Protein AF-A0A970A2T6-F1 (afdb_monomer)

Nearest PDB structures (foldseek):
  6g62-assembly1_A  TM=8.137E-01  e=6.985E-04  Arabidopsis thaliana
  1m7t-assembly1_A  TM=8.139E-01  e=8.807E-04  unclassified
  4nwy-assembly1_A  TM=6.805E-01  e=2.359E-03  Homo sapiens
  4f9z-assembly5_E  TM=7.307E-01  e=1.422E-02  Homo sapiens
  4i6x-assembly1_A  TM=6.739E-01  e=5.011E-03  Homo sapiens

Solvent-accessible surface area (backbone atoms only — not comparable to full-atom values): 13224 Å² total; per-residue (Å²): 137,86,80,78,68,69,64,61,57,55,53,54,54,52,55,53,51,51,56,53,55,62,58,68,74,70,73,76,79,55,76,67,32,32,70,76,47,67,58,52,91,86,58,87,35,83,39,15,38,37,40,37,38,30,56,90,47,69,48,21,60,63,42,50,60,58,54,50,54,48,38,72,75,34,58,92,56,31,49,72,33,72,39,54,63,84,42,82,63,34,44,65,59,35,58,72,74,62,58,82,53,81,74,42,42,20,28,38,37,37,20,28,18,83,69,48,75,74,44,79,43,71,37,62,79,80,69,47,69,63,59,59,49,52,50,52,52,46,31,42,59,46,24,48,58,57,90,88,49,70,62,50,23,38,23,73,40,57,45,61,70,54,93,46,74,64,18,54,51,50,48,70,67,47,42,62,73,29,42,38,34,58,42,30,41,34,36,37,31,41,60,93,46,76,30,42,37,44,77,49,99,82,45,29,42,42,31,38,81,52,104,84,47,68,50,63,25,44,53,49,80,55,98,54,36,42,36,42,33,47,95,33,35,39,38,35,22,35,59,115

Mean predicted aligned error: 14.55 Å

Foldseek 3Di:
DDDPPPPVVVVVVVVVVVVVVVVVVDDDQDPVLCVPFVDTLPDQFLAKEKEWEAEPDPQRVVVVVLLVVLCVVQVVRYHYTYHYCPDPSCVVVCVVVVVDDPQQPGKIFIGASVRHGPDIDGTRDPPPSVNVNVSNVVSSVQQDAPPQQAAKWFWQDKFWPDDDPVLVVVCVQADGRWIWHDGRNFWIDTRPDIFGWHQDPQQWIWTDPDPPDTDIWRWDHDDQWIWTDDPTIIIIIGGD

Sequence (240 aa):
MKHDNNHLTKRLSVVLLMIFFIQFLITGCSDNFVADTGYNLDEELNIPKVVFVFDDSEMSKDAKPVMSELRNKYQEQAKFYFIDSKTDEARPVVEEYGLTKSDDYPYIAIEDASGMSSRSIHGFNSITRQSIEDYILQAVRDSTIPEGFDGQWEVVSTQPKGDGLNSTAYGIIINSGDKIQFIDGRIVQFGAFRMKYELTGDNEIHMVIDSTNSMVFTYEISENTLILENNFVIVKANKE

pLDDT: mean 75.06, std 17.78, range [31.31, 96.06]

Radius of gyration: 21.88 Å; Cα contacts (8 Å, |Δi|>4): 413; chains: 1; bounding box: 51×53×55 Å

Structure (mmCIF, N/CA/C/O backbone):
data_AF-A0A970A2T6-F1
#
_entry.id   AF-A0A970A2T6-F1
#
loop_
_atom_site.group_PDB
_atom_site.id
_atom_site.type_symbol
_atom_site.label_atom_id
_atom_site.label_alt_id
_atom_site.label_comp_id
_atom_site.label_asym_id
_atom_site.label_entity_id
_atom_site.label_seq_id
_atom_site.pdbx_PDB_ins_code
_atom_site.Cartn_x
_atom_site.Cartn_y
_atom_site.Cartn_z
_atom_site.occupancy
_atom_site.B_iso_or_equiv
_atom_site.auth_seq_id
_atom_site.auth_comp_id
_atom_site.auth_asym_id
_atom_site.auth_atom_id
_atom_site.pdbx_PDB_model_num
ATOM 1 N N . MET A 1 1 ? -22.306 -37.990 29.159 1.00 42.97 1 MET A N 1
ATOM 2 C CA . MET A 1 1 ? -21.975 -37.510 27.800 1.00 42.97 1 MET A CA 1
ATOM 3 C C . MET A 1 1 ? -20.601 -36.863 27.860 1.00 42.97 1 MET A C 1
ATOM 5 O O . MET A 1 1 ? -20.448 -35.884 28.574 1.00 42.97 1 MET A O 1
ATOM 9 N N . LYS A 1 2 ? -19.587 -37.463 27.225 1.00 39.72 2 LYS A N 1
ATOM 10 C CA . LYS A 1 2 ? -18.259 -36.850 27.063 1.00 39.72 2 LYS A CA 1
ATOM 11 C C . LYS A 1 2 ? -18.312 -36.027 25.777 1.00 39.72 2 LYS A C 1
ATOM 13 O O . LYS A 1 2 ? -18.539 -36.607 24.723 1.00 39.72 2 LYS A O 1
ATOM 18 N N . HIS A 1 3 ? -18.190 -34.706 25.879 1.00 41.53 3 HIS A N 1
ATOM 19 C CA . HIS A 1 3 ? -18.093 -33.836 24.710 1.00 41.53 3 HIS A CA 1
ATOM 20 C C . HIS A 1 3 ? -16.683 -33.935 24.115 1.00 41.53 3 HIS A C 1
ATOM 22 O O . HIS A 1 3 ? -15.688 -33.759 24.818 1.00 41.53 3 HIS A O 1
ATOM 28 N N . ASP A 1 4 ? -16.617 -34.254 22.823 1.00 45.12 4 ASP A N 1
ATOM 29 C CA . ASP A 1 4 ? -15.392 -34.338 22.029 1.00 45.12 4 ASP A CA 1
ATOM 30 C C . ASP A 1 4 ? -14.762 -32.948 21.828 1.00 45.12 4 ASP A C 1
ATOM 32 O O . ASP A 1 4 ? -15.000 -32.261 20.837 1.00 45.12 4 ASP A O 1
ATOM 36 N N . ASN A 1 5 ? -13.881 -32.550 22.749 1.00 45.19 5 ASN A N 1
ATOM 37 C CA . ASN A 1 5 ? -13.019 -31.364 22.615 1.00 45.19 5 ASN A CA 1
ATOM 38 C C . ASN A 1 5 ? -11.86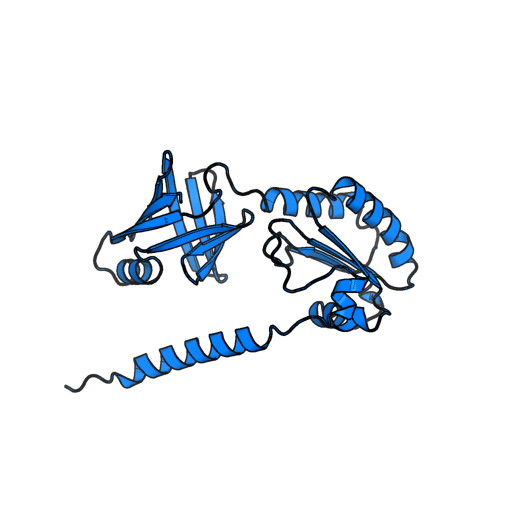9 -31.550 21.599 1.00 45.19 5 ASN A C 1
ATOM 40 O O . ASN A 1 5 ? -11.053 -30.651 21.402 1.00 45.19 5 ASN A O 1
ATOM 44 N N . ASN A 1 6 ? -11.794 -32.708 20.935 1.00 48.09 6 ASN A N 1
ATOM 45 C CA . ASN A 1 6 ? -10.718 -33.059 20.002 1.00 48.09 6 ASN A CA 1
ATOM 46 C C . ASN A 1 6 ? -10.839 -32.395 18.623 1.00 48.09 6 ASN A C 1
ATOM 48 O O . ASN A 1 6 ? -9.871 -32.375 17.862 1.00 48.09 6 ASN A O 1
ATOM 52 N N . HIS A 1 7 ? -12.016 -31.875 18.270 1.00 45.00 7 HIS A N 1
ATOM 53 C CA . HIS A 1 7 ? -12.243 -31.313 16.938 1.00 45.00 7 HIS A CA 1
ATOM 54 C C . HIS A 1 7 ? -11.924 -29.810 16.855 1.00 45.00 7 HIS A C 1
ATOM 56 O O . HIS A 1 7 ? -11.563 -29.318 15.784 1.00 45.00 7 HIS A O 1
ATOM 62 N N . LEU A 1 8 ? -12.021 -29.090 17.980 1.00 39.00 8 LEU A N 1
ATOM 63 C CA . LEU A 1 8 ? -11.730 -27.654 18.060 1.00 39.00 8 LEU A CA 1
ATOM 64 C C . LEU A 1 8 ? -10.217 -27.388 18.125 1.00 39.00 8 LEU A C 1
ATOM 66 O O . LEU A 1 8 ? -9.700 -26.536 17.409 1.00 39.00 8 LEU A O 1
ATOM 70 N N . THR A 1 9 ? -9.494 -28.191 18.909 1.00 44.03 9 THR A N 1
ATOM 71 C CA . THR A 1 9 ? -8.030 -28.121 19.047 1.00 44.03 9 THR A CA 1
ATOM 72 C C . THR A 1 9 ? -7.313 -28.415 17.733 1.00 44.03 9 THR A C 1
ATOM 74 O O . THR A 1 9 ? -6.413 -27.674 17.359 1.00 44.03 9 THR A O 1
ATOM 77 N N . LYS A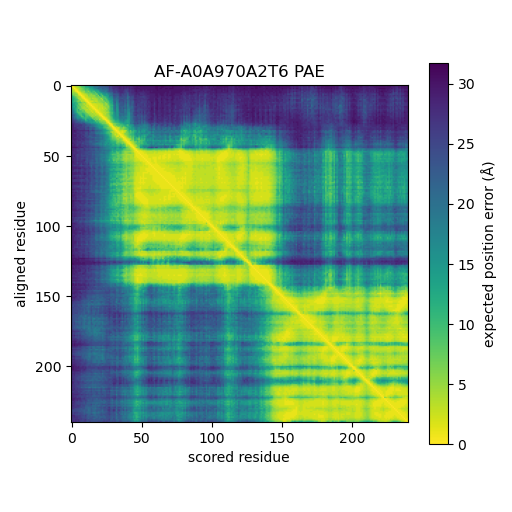 1 10 ? -7.768 -29.411 16.959 1.00 41.34 10 LYS A N 1
ATOM 78 C CA . LYS A 1 10 ? -7.184 -29.720 15.641 1.00 41.34 10 LYS A CA 1
ATOM 79 C C . LYS A 1 10 ? -7.334 -28.590 14.619 1.00 41.34 10 LYS A C 1
ATOM 81 O O . LYS A 1 10 ? -6.434 -28.395 13.812 1.00 41.34 10 LYS A O 1
ATOM 86 N N . ARG A 1 11 ? -8.447 -27.846 14.639 1.00 41.34 11 ARG A N 1
ATOM 87 C CA . ARG A 1 11 ? -8.664 -26.724 13.708 1.00 41.34 11 ARG A CA 1
ATOM 88 C C . ARG A 1 11 ? -7.817 -25.506 14.076 1.00 41.34 11 ARG A C 1
ATOM 90 O O . ARG A 1 11 ? -7.250 -24.889 13.182 1.00 41.34 11 ARG A O 1
ATOM 97 N N . LEU A 1 12 ? -7.657 -25.229 15.370 1.00 39.22 12 LEU A N 1
ATOM 98 C CA . LEU A 1 12 ? -6.799 -24.145 15.853 1.00 39.22 12 LEU A CA 1
ATOM 99 C C . LEU A 1 12 ? -5.318 -24.397 15.517 1.00 39.22 12 LEU A C 1
ATOM 101 O O . LEU A 1 12 ? -4.616 -23.483 15.095 1.00 39.22 12 LEU A O 1
ATOM 105 N N . SER A 1 13 ? -4.861 -25.651 15.624 1.00 42.56 13 SER A N 1
ATOM 106 C CA . SER A 1 13 ? -3.482 -26.033 15.291 1.00 42.56 13 SER A CA 1
ATOM 107 C C . SER A 1 13 ? -3.147 -25.892 13.804 1.00 42.56 13 SER A C 1
ATOM 109 O O . SER A 1 13 ? -2.017 -25.550 13.482 1.00 42.56 13 SER A O 1
ATOM 111 N N . VAL A 1 14 ? -4.101 -26.127 12.895 1.00 43.41 14 VAL A N 1
ATOM 112 C CA . VAL A 1 14 ? -3.870 -25.989 11.442 1.00 43.41 14 VAL A CA 1
ATOM 113 C C . VAL A 1 14 ? -3.783 -24.519 11.026 1.00 43.41 14 VAL A C 1
ATOM 115 O O . VAL A 1 14 ? -2.929 -24.171 10.215 1.00 43.41 14 VAL A O 1
ATOM 118 N N . VAL A 1 15 ? -4.603 -23.647 11.622 1.00 42.22 15 VAL A N 1
ATOM 119 C CA . VAL A 1 15 ? -4.556 -22.197 11.365 1.00 42.22 15 VAL A CA 1
ATOM 120 C C . VAL A 1 15 ? -3.245 -21.591 11.883 1.00 42.22 15 VAL A C 1
ATOM 122 O O . VAL A 1 15 ? -2.584 -20.862 11.151 1.00 42.22 15 VAL A O 1
ATOM 125 N N . LEU A 1 16 ? -2.802 -21.966 13.090 1.00 38.94 16 LEU A N 1
ATOM 126 C CA . LEU A 1 16 ? -1.510 -21.531 13.644 1.00 38.94 16 LEU A CA 1
ATOM 127 C C . LEU A 1 16 ? -0.308 -22.016 12.818 1.00 38.94 16 LEU A C 1
ATOM 129 O O . LEU A 1 16 ? 0.657 -21.273 12.656 1.00 38.94 16 LEU A O 1
ATOM 133 N N . LEU A 1 17 ? -0.370 -23.234 12.267 1.00 36.47 17 LEU A N 1
ATOM 134 C CA . LEU A 1 17 ? 0.696 -23.774 11.420 1.00 36.47 17 LEU A CA 1
ATOM 135 C C . LEU A 1 17 ? 0.775 -23.056 10.061 1.00 36.47 17 LEU A C 1
ATOM 137 O O . LEU A 1 17 ? 1.873 -22.841 9.556 1.00 36.47 17 LEU A O 1
ATOM 141 N N . MET A 1 18 ? -0.367 -22.658 9.485 1.00 33.66 18 MET A N 1
ATOM 142 C CA . MET A 1 18 ? -0.398 -21.856 8.254 1.00 33.66 18 MET A CA 1
ATOM 143 C C . MET A 1 18 ? 0.132 -20.435 8.478 1.00 33.66 18 MET A C 1
ATOM 145 O O . MET A 1 18 ? 0.887 -19.943 7.645 1.00 33.66 18 MET A O 1
ATOM 149 N N . ILE A 1 19 ? -0.179 -19.810 9.619 1.00 39.19 19 ILE A N 1
ATOM 150 C CA . ILE A 1 19 ? 0.359 -18.487 9.979 1.00 39.19 19 ILE A CA 1
ATOM 151 C C . ILE A 1 19 ? 1.889 -18.547 10.151 1.00 39.19 19 ILE A C 1
ATOM 153 O O . ILE A 1 19 ? 2.593 -17.662 9.672 1.00 39.19 19 ILE A O 1
ATOM 157 N N . PHE A 1 20 ? 2.425 -19.626 10.734 1.00 35.53 20 PHE A N 1
ATOM 158 C CA . PHE A 1 20 ? 3.876 -19.831 10.853 1.00 35.53 20 PHE A CA 1
ATOM 159 C C . PHE A 1 20 ? 4.576 -20.086 9.506 1.00 35.53 20 PHE A C 1
ATOM 161 O O . PHE A 1 20 ? 5.716 -19.669 9.324 1.00 35.53 20 PHE A O 1
ATOM 168 N N . PHE A 1 21 ? 3.910 -20.748 8.553 1.00 32.06 21 PHE A N 1
ATOM 169 C CA . PHE A 1 21 ? 4.478 -21.004 7.223 1.00 32.06 21 PHE A CA 1
ATOM 170 C C . PHE A 1 21 ? 4.491 -19.758 6.328 1.00 32.06 21 PHE A C 1
ATOM 172 O O . PHE A 1 21 ? 5.403 -19.605 5.522 1.00 32.06 21 PHE A O 1
ATOM 179 N N . ILE A 1 22 ? 3.529 -18.845 6.504 1.00 37.41 22 ILE A N 1
ATOM 180 C CA . ILE A 1 22 ? 3.509 -17.553 5.802 1.00 37.41 22 ILE A CA 1
ATOM 181 C C . ILE A 1 22 ? 4.628 -16.633 6.320 1.00 37.41 22 ILE A C 1
ATOM 183 O O . ILE A 1 22 ? 5.229 -15.912 5.532 1.00 37.41 22 ILE A O 1
ATOM 187 N N . GLN A 1 23 ? 4.993 -16.719 7.605 1.00 32.44 23 GLN A N 1
ATOM 188 C CA . GLN A 1 23 ? 6.121 -15.953 8.156 1.00 32.44 23 GLN A CA 1
ATOM 189 C C . GLN A 1 23 ? 7.505 -16.471 7.728 1.00 32.44 23 GLN A C 1
ATOM 191 O O . GLN A 1 23 ? 8.466 -15.713 7.768 1.00 32.44 23 GLN A O 1
ATOM 196 N N . PHE A 1 24 ? 7.627 -17.730 7.291 1.00 31.31 24 PHE A N 1
ATOM 197 C CA . PHE A 1 24 ? 8.915 -18.311 6.877 1.00 31.31 24 PHE A CA 1
ATOM 198 C C . PHE A 1 24 ? 9.288 -18.043 5.409 1.00 31.31 24 PHE A C 1
ATOM 200 O O . PHE A 1 24 ? 10.403 -18.358 5.004 1.00 31.31 24 PHE A O 1
ATOM 207 N N . LEU A 1 25 ? 8.378 -17.470 4.614 1.00 33.53 25 LEU A N 1
ATOM 208 C CA . LEU A 1 25 ? 8.649 -17.045 3.233 1.00 33.53 25 LEU A CA 1
ATOM 209 C C . LEU A 1 25 ? 9.151 -15.595 3.137 1.00 33.53 25 LEU A C 1
ATOM 211 O O . LEU A 1 25 ? 9.460 -15.133 2.044 1.00 33.53 25 LEU A O 1
ATOM 215 N N . ILE A 1 26 ? 9.277 -14.900 4.270 1.00 38.62 26 ILE A N 1
ATOM 216 C CA . ILE A 1 26 ? 9.794 -13.533 4.356 1.00 38.62 26 ILE A CA 1
ATOM 217 C C . ILE A 1 26 ? 11.240 -13.614 4.846 1.00 38.62 26 ILE A C 1
ATOM 219 O O . ILE A 1 26 ? 11.525 -13.505 6.037 1.00 38.62 26 ILE A O 1
ATOM 223 N N . THR A 1 27 ? 12.173 -13.878 3.936 1.00 39.31 27 THR A N 1
ATOM 224 C CA . THR A 1 27 ? 13.594 -13.641 4.212 1.00 39.31 27 THR A CA 1
ATOM 225 C C . THR A 1 27 ? 14.225 -12.909 3.040 1.00 39.31 27 THR A C 1
ATOM 227 O O . THR A 1 27 ? 14.712 -13.547 2.112 1.00 39.31 27 THR A O 1
ATOM 230 N N . GLY A 1 28 ? 14.185 -11.577 3.131 1.00 41.97 28 GLY A N 1
ATOM 231 C CA . GLY A 1 28 ? 15.291 -10.653 2.885 1.00 41.97 28 GLY A CA 1
ATOM 232 C C . GLY A 1 28 ? 15.962 -10.685 1.515 1.00 41.97 28 GLY A C 1
ATOM 233 O O . GLY A 1 28 ? 16.731 -11.593 1.192 1.00 41.97 28 GLY A O 1
ATOM 234 N N . CYS A 1 29 ? 15.796 -9.592 0.772 1.00 47.12 29 CYS A N 1
ATOM 235 C CA . CYS A 1 29 ? 16.771 -9.161 -0.227 1.00 47.12 29 CYS A CA 1
ATOM 236 C C . CYS A 1 29 ? 18.188 -9.105 0.376 1.00 47.12 29 CYS A C 1
ATOM 238 O O . CYS A 1 29 ? 18.359 -8.751 1.540 1.00 47.12 29 CYS A O 1
ATOM 240 N N . SER A 1 30 ? 19.220 -9.432 -0.410 1.00 46.53 30 SER A N 1
ATOM 241 C CA . SER A 1 30 ? 20.607 -9.332 0.063 1.00 46.53 30 SER A CA 1
ATOM 242 C C . SER A 1 30 ? 20.995 -7.871 0.335 1.00 46.53 30 SER A C 1
ATOM 244 O O . SER A 1 30 ? 20.570 -6.969 -0.388 1.00 46.53 30 SER A O 1
ATOM 246 N N . ASP A 1 31 ? 21.849 -7.632 1.338 1.00 49.78 31 ASP A N 1
ATOM 247 C CA . ASP A 1 31 ? 22.306 -6.284 1.732 1.00 49.78 31 ASP A CA 1
ATOM 248 C C . ASP A 1 31 ? 22.900 -5.470 0.558 1.00 49.78 31 ASP A C 1
ATOM 250 O O . ASP A 1 31 ? 22.798 -4.244 0.530 1.00 49.78 31 ASP A O 1
ATOM 254 N N . ASN A 1 32 ? 23.475 -6.146 -0.446 1.00 46.59 32 ASN A N 1
ATOM 255 C CA . ASN A 1 32 ? 24.033 -5.513 -1.647 1.00 46.59 32 ASN A CA 1
ATOM 256 C C . ASN A 1 32 ? 22.947 -4.988 -2.606 1.00 46.59 32 ASN A C 1
ATOM 258 O O . ASN A 1 32 ? 23.123 -3.938 -3.215 1.00 46.59 32 ASN A O 1
ATOM 262 N N . PHE A 1 33 ? 21.799 -5.664 -2.711 1.00 44.97 33 PHE A N 1
ATOM 263 C CA . PHE A 1 33 ? 20.710 -5.235 -3.593 1.00 44.97 33 PHE A CA 1
ATOM 264 C C . PHE A 1 33 ? 19.992 -3.986 -3.076 1.00 44.97 33 PHE A C 1
ATOM 266 O O . PHE A 1 33 ? 19.694 -3.072 -3.850 1.00 44.97 33 PHE A O 1
ATOM 273 N N . VAL A 1 34 ? 19.767 -3.924 -1.761 1.00 51.09 34 VAL A N 1
ATOM 274 C CA . VAL A 1 34 ? 19.191 -2.746 -1.097 1.00 51.09 34 VAL A CA 1
ATOM 275 C C . VAL A 1 34 ? 20.132 -1.547 -1.238 1.00 51.09 34 VAL A C 1
ATOM 277 O O . VAL A 1 34 ? 19.670 -0.431 -1.463 1.00 51.09 34 VAL A O 1
ATOM 280 N N . ALA A 1 35 ? 21.448 -1.765 -1.163 1.00 46.38 35 ALA A N 1
ATOM 281 C CA . ALA A 1 35 ? 22.440 -0.708 -1.342 1.00 46.38 35 ALA A CA 1
ATOM 282 C C . ALA A 1 35 ? 22.469 -0.137 -2.775 1.00 46.38 35 ALA A C 1
ATOM 284 O O . ALA A 1 35 ? 22.575 1.080 -2.933 1.00 46.38 35 ALA A O 1
ATOM 285 N N . ASP A 1 36 ? 22.333 -0.985 -3.801 1.00 46.22 36 ASP A N 1
ATOM 286 C CA . ASP A 1 36 ? 22.460 -0.571 -5.207 1.00 46.22 36 ASP A CA 1
ATOM 287 C C . ASP A 1 36 ? 21.157 -0.036 -5.819 1.00 46.22 36 ASP A C 1
ATOM 289 O O . ASP A 1 36 ? 21.183 0.873 -6.653 1.00 46.22 36 ASP A O 1
ATOM 293 N N . THR A 1 37 ? 20.002 -0.560 -5.402 1.00 52.03 37 THR A N 1
ATOM 294 C CA . THR A 1 37 ? 18.694 -0.156 -5.954 1.00 52.03 37 THR A CA 1
ATOM 295 C C . THR A 1 37 ? 17.868 0.709 -5.009 1.00 52.03 37 THR A C 1
ATOM 297 O O . THR A 1 37 ? 16.895 1.335 -5.435 1.00 52.03 37 THR A O 1
ATOM 300 N N . GLY A 1 38 ? 18.224 0.736 -3.722 1.00 55.16 38 GLY A N 1
ATOM 301 C CA . GLY A 1 38 ? 17.383 1.279 -2.658 1.00 55.16 38 GLY A CA 1
ATOM 302 C C . GLY A 1 38 ? 16.115 0.461 -2.399 1.00 55.16 38 GLY A C 1
ATOM 303 O O . GLY A 1 38 ? 15.377 0.802 -1.481 1.00 55.16 38 GLY A O 1
ATOM 304 N N . TYR A 1 39 ? 15.833 -0.577 -3.197 1.00 55.75 39 TYR A N 1
ATOM 305 C CA . TYR A 1 39 ? 14.608 -1.357 -3.107 1.00 55.75 39 TYR A CA 1
ATOM 306 C C . TYR A 1 39 ? 14.748 -2.405 -2.011 1.00 55.75 39 TYR A C 1
ATOM 308 O O . TYR A 1 39 ? 15.569 -3.319 -2.094 1.00 55.75 39 TYR A O 1
ATOM 316 N N . ASN A 1 40 ? 13.939 -2.247 -0.972 1.00 61.06 40 ASN A N 1
ATOM 317 C CA . ASN A 1 40 ? 13.806 -3.217 0.095 1.00 61.06 40 ASN A CA 1
ATOM 318 C C . ASN A 1 40 ? 12.353 -3.712 0.120 1.00 61.06 40 ASN A C 1
ATOM 320 O O . ASN A 1 40 ? 11.415 -2.931 0.304 1.00 61.06 40 ASN A O 1
ATOM 324 N N . LEU A 1 41 ? 12.181 -5.019 -0.088 1.00 54.47 41 LEU A N 1
ATOM 325 C CA . LEU A 1 41 ? 10.879 -5.686 -0.021 1.00 54.47 41 LEU A CA 1
ATOM 326 C C . LEU A 1 41 ? 10.236 -5.558 1.357 1.00 54.47 41 LEU A C 1
ATOM 328 O O . LEU A 1 41 ? 9.024 -5.392 1.466 1.00 54.47 41 LEU A O 1
ATOM 332 N N . ASP A 1 42 ? 11.072 -5.519 2.390 1.00 49.59 42 ASP A N 1
ATOM 333 C CA . ASP A 1 42 ? 10.674 -5.383 3.785 1.00 49.59 42 ASP A CA 1
ATOM 334 C C . ASP A 1 42 ? 10.589 -3.904 4.229 1.00 49.59 42 ASP A C 1
ATOM 336 O O . ASP A 1 42 ? 10.474 -3.614 5.421 1.00 49.59 42 ASP A O 1
ATOM 340 N N . GLU A 1 43 ? 10.678 -2.936 3.303 1.00 57.38 43 GLU A N 1
ATOM 341 C CA . GLU A 1 43 ? 10.535 -1.511 3.629 1.00 57.38 43 GLU A CA 1
ATOM 342 C C . GLU A 1 43 ? 9.069 -1.184 3.958 1.00 57.38 43 GLU A C 1
ATOM 344 O O . GLU A 1 43 ? 8.222 -1.134 3.057 1.00 57.38 43 GLU A O 1
ATOM 349 N N . GLU A 1 44 ? 8.782 -0.927 5.242 1.00 49.91 44 GLU A N 1
ATOM 350 C CA . GLU A 1 44 ? 7.541 -0.278 5.680 1.00 49.91 44 GLU A CA 1
ATOM 351 C C . GLU A 1 44 ? 7.493 1.134 5.096 1.00 49.91 44 GLU A C 1
ATOM 353 O O . GLU A 1 44 ? 8.327 1.988 5.416 1.00 49.91 44 GLU A O 1
ATOM 358 N N . LEU A 1 45 ? 6.529 1.383 4.213 1.00 57.12 45 LEU A N 1
ATOM 359 C CA . LEU A 1 45 ? 6.422 2.655 3.520 1.00 57.12 45 LEU A CA 1
ATOM 360 C C . LEU A 1 45 ? 5.014 3.190 3.558 1.00 57.12 45 LEU A C 1
ATOM 362 O O . LEU A 1 45 ? 4.185 2.766 2.783 1.00 57.12 45 LEU A O 1
ATOM 366 N N . ASN A 1 46 ? 4.804 4.250 4.331 1.00 63.81 46 ASN A N 1
ATOM 367 C CA . ASN A 1 46 ? 3.546 4.996 4.326 1.00 63.81 46 ASN A CA 1
ATOM 368 C C . ASN A 1 46 ? 3.334 5.830 3.034 1.00 63.81 46 ASN A C 1
ATOM 370 O O . ASN A 1 46 ? 2.641 6.846 3.055 1.00 63.81 46 ASN A O 1
ATOM 374 N N . ILE A 1 47 ? 4.017 5.487 1.930 1.00 75.62 47 ILE A N 1
ATOM 375 C CA . ILE A 1 47 ? 3.899 6.139 0.620 1.00 75.62 47 ILE A CA 1
ATOM 376 C C . ILE A 1 47 ? 3.968 5.106 -0.522 1.00 75.62 47 ILE A C 1
ATOM 378 O O . ILE A 1 47 ? 4.729 4.141 -0.419 1.00 75.62 47 ILE A O 1
ATOM 382 N N . PRO A 1 48 ? 3.209 5.297 -1.620 1.00 84.38 48 PRO A N 1
ATOM 383 C CA . PRO A 1 48 ? 3.190 4.384 -2.761 1.00 84.38 48 PRO A CA 1
ATOM 384 C C . PRO A 1 48 ? 4.570 4.129 -3.372 1.00 84.38 48 PRO A C 1
ATOM 386 O O . PRO A 1 48 ? 5.427 5.023 -3.398 1.00 84.38 48 PRO A O 1
ATOM 389 N N . LYS A 1 49 ? 4.755 2.934 -3.942 1.00 87.69 49 LYS A N 1
ATOM 390 C CA . LYS A 1 49 ? 5.971 2.547 -4.671 1.00 87.69 49 LYS A CA 1
ATOM 391 C C . LYS A 1 49 ? 5.676 2.401 -6.159 1.00 87.69 49 LYS A C 1
ATOM 393 O O . LYS A 1 49 ? 4.652 1.867 -6.569 1.00 87.69 49 LYS A O 1
ATOM 398 N N . VAL A 1 50 ? 6.607 2.849 -6.986 1.00 90.50 50 VAL A N 1
ATOM 399 C CA . VAL A 1 50 ? 6.595 2.650 -8.433 1.00 90.50 50 VAL A CA 1
ATOM 400 C C . VAL A 1 50 ? 7.870 1.907 -8.797 1.00 90.50 50 VAL A C 1
ATOM 402 O O . VAL A 1 50 ? 8.963 2.475 -8.762 1.00 90.50 50 VAL A O 1
ATOM 405 N N . VAL A 1 51 ? 7.735 0.629 -9.125 1.00 90.75 51 VAL A N 1
ATOM 406 C CA . VAL A 1 51 ? 8.847 -0.246 -9.490 1.00 90.75 51 VAL A CA 1
ATOM 407 C C . VAL A 1 51 ? 8.890 -0.365 -11.002 1.00 90.75 51 VAL A C 1
ATOM 409 O O . VAL A 1 51 ? 7.967 -0.885 -11.620 1.00 90.75 51 VAL A O 1
ATOM 412 N N . PHE A 1 52 ? 9.961 0.136 -11.605 1.00 91.88 52 PHE A N 1
ATOM 413 C CA . PHE A 1 52 ? 10.228 0.037 -13.032 1.00 91.88 52 PHE A CA 1
ATOM 414 C C . PHE A 1 52 ? 11.376 -0.941 -13.259 1.00 91.88 52 PHE A C 1
ATOM 416 O O . PHE A 1 52 ? 12.536 -0.612 -12.996 1.00 91.88 52 PHE A O 1
ATOM 423 N N . VAL A 1 53 ? 11.049 -2.133 -13.753 1.00 91.62 53 VAL A N 1
ATOM 424 C CA . VAL A 1 53 ? 12.028 -3.152 -14.131 1.00 91.62 53 VAL A CA 1
ATOM 425 C C . VAL A 1 53 ? 12.248 -3.080 -15.638 1.00 91.62 53 VAL A C 1
ATOM 427 O O . VAL A 1 53 ? 11.303 -3.187 -16.421 1.00 91.62 53 VAL A O 1
ATOM 430 N N . PHE A 1 54 ? 13.491 -2.873 -16.056 1.00 91.06 54 PHE A N 1
ATOM 431 C CA . PHE A 1 54 ? 13.842 -2.646 -17.455 1.00 91.06 54 PHE A CA 1
ATOM 432 C C . PHE A 1 54 ? 14.959 -3.574 -17.926 1.00 91.06 54 PHE A C 1
ATOM 434 O O . PHE A 1 54 ? 15.675 -4.188 -17.137 1.00 91.06 54 PHE A O 1
ATOM 441 N N . ASP A 1 55 ? 15.096 -3.675 -19.240 1.00 91.00 55 ASP A N 1
ATOM 442 C CA . ASP A 1 55 ? 16.139 -4.430 -19.930 1.00 91.00 55 ASP A CA 1
ATOM 443 C C . ASP A 1 55 ? 16.783 -3.566 -21.039 1.00 91.00 55 ASP A C 1
ATOM 445 O O . ASP A 1 55 ? 16.612 -2.345 -21.073 1.00 91.00 55 ASP A O 1
ATOM 449 N N . ASP A 1 56 ? 17.511 -4.191 -21.971 1.00 90.00 56 ASP A N 1
ATOM 450 C CA . ASP A 1 56 ? 18.165 -3.488 -23.089 1.00 90.00 56 ASP A CA 1
ATOM 451 C C . ASP A 1 56 ? 17.261 -3.285 -24.319 1.00 90.00 56 ASP A C 1
ATOM 453 O O . ASP A 1 56 ? 17.734 -2.796 -25.354 1.00 90.00 56 ASP A O 1
ATOM 457 N N . SER A 1 57 ? 15.983 -3.670 -24.249 1.00 89.19 57 SER A N 1
ATOM 458 C CA . SER A 1 57 ? 15.056 -3.505 -25.367 1.00 89.19 57 SER A CA 1
ATOM 459 C C . SER A 1 57 ? 14.846 -2.027 -25.716 1.00 89.19 57 SER A C 1
ATOM 461 O O . SER A 1 57 ? 14.939 -1.135 -24.871 1.00 89.19 57 SER A O 1
ATOM 463 N N . GLU A 1 58 ? 14.519 -1.748 -26.980 1.00 88.12 58 GLU A N 1
ATOM 464 C CA . GLU A 1 58 ? 14.178 -0.383 -27.410 1.00 88.12 58 GLU A CA 1
ATOM 465 C C . GLU A 1 58 ? 12.966 0.165 -26.641 1.00 88.12 58 GLU A C 1
ATOM 467 O O . GLU A 1 58 ? 12.944 1.332 -26.269 1.00 88.12 58 GLU A O 1
ATOM 472 N N . MET A 1 59 ? 12.011 -0.699 -26.285 1.00 87.50 59 MET A N 1
ATOM 473 C CA . MET A 1 59 ? 10.859 -0.320 -25.462 1.00 87.50 59 MET A CA 1
ATOM 474 C C . MET A 1 59 ? 11.272 0.149 -24.061 1.00 87.50 59 MET A C 1
ATOM 476 O O . MET A 1 59 ? 10.755 1.154 -23.573 1.00 87.50 59 MET A O 1
ATOM 480 N N . SER A 1 60 ? 12.227 -0.532 -23.421 1.00 89.88 60 SER A N 1
ATOM 481 C CA . SER A 1 60 ? 12.799 -0.104 -22.139 1.00 89.88 60 SER A CA 1
ATOM 482 C C . SER A 1 60 ? 13.531 1.238 -22.255 1.00 89.88 60 SER A C 1
ATOM 484 O O . SER A 1 60 ? 13.407 2.092 -21.369 1.00 89.88 60 SER A O 1
ATOM 486 N N . LYS A 1 61 ? 14.247 1.468 -23.364 1.00 89.88 61 LYS A N 1
ATOM 487 C CA . LYS A 1 61 ? 14.922 2.748 -23.642 1.00 89.88 61 LYS A CA 1
ATOM 488 C C . LYS A 1 61 ? 13.932 3.894 -23.844 1.00 89.88 61 LYS A C 1
ATOM 490 O O . LYS A 1 61 ? 14.186 4.982 -23.333 1.00 89.88 61 LYS A O 1
ATOM 495 N N . ASP A 1 62 ? 12.806 3.644 -24.508 1.00 88.31 62 ASP A N 1
ATOM 496 C CA . ASP A 1 62 ? 11.743 4.634 -24.720 1.00 88.31 62 ASP A CA 1
ATOM 497 C C . ASP A 1 62 ? 10.967 4.948 -23.428 1.00 88.31 62 ASP A C 1
ATOM 499 O O . ASP A 1 62 ? 10.586 6.096 -23.182 1.00 88.31 62 ASP A O 1
ATOM 503 N N . ALA A 1 63 ? 10.762 3.948 -22.566 1.00 88.62 63 ALA A N 1
ATOM 504 C CA . ALA A 1 63 ? 10.043 4.102 -21.301 1.00 88.62 63 ALA A CA 1
ATOM 505 C C . ALA A 1 63 ? 10.852 4.857 -20.231 1.00 88.62 63 ALA A C 1
ATOM 507 O O . ALA A 1 63 ? 10.298 5.636 -19.447 1.00 88.62 63 ALA A O 1
ATOM 508 N N . LYS A 1 64 ? 12.174 4.649 -20.183 1.00 90.12 64 LYS A N 1
ATOM 509 C CA . LYS A 1 64 ? 13.049 5.157 -19.111 1.00 90.12 64 LYS A CA 1
ATOM 510 C C . LYS A 1 64 ? 13.019 6.690 -18.937 1.00 90.12 64 LYS A C 1
ATOM 512 O O . LYS A 1 64 ? 12.957 7.134 -17.783 1.00 90.12 64 LYS A O 1
ATOM 517 N N . PRO A 1 65 ? 13.011 7.522 -20.000 1.00 90.50 65 PRO A N 1
ATOM 518 C CA . PRO A 1 65 ? 12.821 8.969 -19.876 1.00 90.50 65 PRO A CA 1
ATOM 519 C C . PRO A 1 65 ? 11.464 9.346 -19.274 1.00 90.50 65 PRO A C 1
ATOM 521 O O . PRO A 1 65 ? 11.410 10.192 -18.383 1.00 90.50 65 PRO A O 1
ATOM 524 N N . VAL A 1 66 ? 10.382 8.678 -19.689 1.00 90.62 66 VAL A N 1
ATOM 525 C CA . VAL A 1 66 ? 9.026 8.934 -19.171 1.00 90.62 66 VAL A CA 1
ATOM 526 C C . VAL A 1 66 ? 8.958 8.640 -17.674 1.00 90.62 66 VAL A C 1
ATOM 528 O O . VAL A 1 66 ? 8.493 9.479 -16.902 1.00 90.62 66 VAL A O 1
ATOM 531 N N . MET A 1 67 ? 9.492 7.495 -17.242 1.00 92.44 67 MET A N 1
ATOM 532 C CA . MET A 1 67 ? 9.537 7.136 -15.821 1.00 92.44 67 MET A CA 1
ATOM 533 C C . MET A 1 67 ? 10.408 8.101 -15.009 1.00 92.44 67 MET A C 1
ATOM 535 O O . MET A 1 67 ? 10.072 8.431 -13.873 1.00 92.44 67 MET A O 1
ATOM 539 N N . SER A 1 68 ? 11.504 8.598 -15.590 1.00 91.44 68 SER A N 1
ATOM 540 C CA . SER A 1 68 ? 12.382 9.581 -14.938 1.00 91.44 68 SER A CA 1
ATOM 541 C C . SER A 1 68 ? 11.682 10.928 -14.726 1.00 91.44 68 SER A C 1
ATOM 543 O O . SER A 1 68 ? 11.819 11.541 -13.668 1.00 91.44 68 SER A O 1
ATOM 545 N N . GLU A 1 69 ? 10.887 11.380 -15.700 1.00 91.31 69 GLU A N 1
ATOM 546 C CA . GLU A 1 69 ? 10.060 12.584 -15.558 1.00 91.31 69 GLU A CA 1
ATOM 547 C C . GLU A 1 69 ? 8.980 12.419 -14.481 1.00 91.31 69 GLU A C 1
ATOM 549 O O . GLU A 1 69 ? 8.781 13.328 -13.671 1.00 91.31 69 GLU A O 1
ATOM 554 N N . LEU A 1 70 ? 8.312 11.261 -14.434 1.00 92.38 70 LEU A N 1
ATOM 555 C CA . LEU A 1 70 ? 7.313 10.959 -13.403 1.00 92.38 70 LEU A CA 1
ATOM 556 C C . LEU A 1 70 ? 7.939 10.906 -12.005 1.00 92.38 70 LEU A C 1
ATOM 558 O O . LEU A 1 70 ? 7.388 11.504 -11.082 1.00 92.38 70 LEU A O 1
ATOM 562 N N . ARG A 1 71 ? 9.124 10.300 -11.856 1.00 93.38 71 ARG A N 1
ATOM 563 C CA . ARG A 1 71 ? 9.881 10.326 -10.597 1.00 93.38 71 ARG A CA 1
ATOM 564 C C . ARG A 1 71 ? 10.111 11.754 -10.121 1.00 93.38 71 ARG A C 1
ATOM 566 O O . ARG A 1 71 ? 9.775 12.077 -8.990 1.00 93.38 71 ARG A O 1
ATOM 573 N N . ASN A 1 72 ? 10.641 12.621 -10.981 1.00 90.12 72 ASN A N 1
ATOM 574 C CA . ASN A 1 72 ? 10.917 14.010 -10.603 1.00 90.12 72 ASN A CA 1
ATOM 575 C C . ASN A 1 72 ? 9.645 14.766 -10.194 1.00 90.12 72 ASN A C 1
ATOM 577 O O . ASN A 1 72 ? 9.693 15.608 -9.299 1.00 90.12 72 ASN A O 1
ATOM 581 N N . LYS A 1 73 ? 8.509 14.458 -10.829 1.00 91.81 73 LYS A N 1
ATOM 582 C CA . LYS A 1 73 ? 7.216 15.081 -10.532 1.00 91.81 73 LYS A CA 1
ATOM 583 C C . LYS A 1 73 ? 6.608 14.614 -9.204 1.00 91.81 73 LYS A C 1
ATOM 585 O O . LYS A 1 73 ? 5.975 15.421 -8.530 1.00 91.81 73 LYS A O 1
ATOM 590 N N . TYR A 1 74 ? 6.792 13.345 -8.833 1.00 90.56 74 TYR A N 1
ATOM 591 C CA . TYR A 1 74 ? 6.103 12.713 -7.698 1.00 90.56 74 TYR A CA 1
ATOM 592 C C . TYR A 1 74 ? 7.027 12.224 -6.573 1.00 90.56 74 TYR A C 1
ATOM 594 O O . TYR A 1 74 ? 6.546 11.568 -5.660 1.00 90.56 74 TYR A O 1
ATOM 602 N N . GLN A 1 75 ? 8.320 12.554 -6.583 1.00 85.50 75 GLN A N 1
ATOM 603 C CA . GLN A 1 75 ? 9.305 12.081 -5.590 1.00 85.50 75 GLN A CA 1
ATOM 604 C C . GLN A 1 75 ? 8.975 12.400 -4.120 1.00 85.50 75 GLN A C 1
ATOM 606 O O . GLN A 1 75 ? 9.496 11.737 -3.230 1.00 85.50 75 GLN A O 1
ATOM 611 N N . GLU A 1 76 ? 8.134 13.403 -3.852 1.00 84.75 76 GLU A N 1
ATOM 612 C CA . GLU A 1 76 ? 7.663 13.724 -2.493 1.00 84.75 76 GLU A CA 1
ATOM 613 C C . GLU A 1 76 ? 6.432 12.903 -2.073 1.00 84.75 76 GLU A C 1
ATOM 615 O O . GLU A 1 76 ? 6.094 12.860 -0.896 1.00 84.75 76 GLU A O 1
ATOM 620 N N . GLN A 1 77 ? 5.748 12.272 -3.032 1.00 83.56 77 GLN A N 1
ATOM 621 C CA . GLN A 1 77 ? 4.464 11.586 -2.849 1.00 83.56 77 GLN A CA 1
ATOM 622 C C . GLN A 1 77 ? 4.550 10.075 -3.104 1.00 83.56 77 GLN A C 1
ATOM 624 O O . GLN A 1 77 ? 3.694 9.339 -2.634 1.00 83.56 77 GLN A O 1
ATOM 629 N N . ALA A 1 78 ? 5.555 9.605 -3.845 1.00 87.69 78 ALA A N 1
ATOM 630 C CA . ALA A 1 78 ? 5.779 8.195 -4.138 1.00 87.69 78 ALA A CA 1
ATOM 631 C C . ALA A 1 78 ? 7.279 7.899 -4.282 1.00 87.69 78 ALA A C 1
ATOM 633 O O . ALA A 1 78 ? 8.052 8.735 -4.766 1.00 87.69 78 ALA A O 1
ATOM 634 N N . LYS A 1 79 ? 7.692 6.686 -3.906 1.00 88.38 79 LYS A N 1
ATOM 635 C CA . LYS A 1 79 ? 9.055 6.192 -4.145 1.00 88.38 79 LYS A CA 1
ATOM 636 C C . LYS A 1 79 ? 9.148 5.522 -5.501 1.00 88.38 79 LYS A C 1
ATOM 638 O O . LYS A 1 79 ? 8.271 4.762 -5.888 1.00 88.38 79 LYS A O 1
ATOM 643 N N . PHE A 1 80 ? 10.239 5.784 -6.210 1.00 90.56 80 PHE A N 1
ATOM 644 C CA . PHE A 1 80 ? 10.492 5.206 -7.523 1.00 90.56 80 PHE A CA 1
ATOM 645 C C . PHE A 1 80 ? 11.756 4.362 -7.490 1.00 90.56 80 PHE A C 1
ATOM 647 O O . PHE A 1 80 ? 12.820 4.860 -7.115 1.00 90.56 80 PHE A O 1
ATOM 654 N N . TYR A 1 81 ? 11.642 3.131 -7.973 1.00 89.31 81 TYR A N 1
ATOM 655 C CA . TYR A 1 81 ? 12.737 2.177 -8.071 1.00 89.31 81 TYR A CA 1
ATOM 656 C C . TYR A 1 81 ? 12.971 1.830 -9.534 1.00 89.31 81 TYR A C 1
ATOM 658 O O . TYR A 1 81 ? 12.037 1.525 -10.272 1.00 89.31 81 TYR A O 1
ATOM 666 N N . PHE A 1 82 ? 14.227 1.922 -9.958 1.00 90.38 82 PHE A N 1
ATOM 667 C CA . PHE A 1 82 ? 14.658 1.633 -11.321 1.00 90.38 82 PHE A CA 1
ATOM 668 C C . PHE A 1 82 ? 15.574 0.423 -11.250 1.00 90.38 82 PHE A C 1
ATOM 670 O O . PHE A 1 82 ? 16.695 0.535 -10.760 1.00 90.38 82 PHE A O 1
ATOM 677 N N . ILE A 1 83 ? 15.085 -0.717 -11.721 1.00 88.62 83 ILE A N 1
ATOM 678 C CA . ILE A 1 83 ? 15.743 -2.010 -11.559 1.00 88.62 83 ILE A CA 1
ATOM 679 C C . ILE A 1 83 ? 16.139 -2.524 -12.939 1.00 88.62 83 ILE A C 1
ATOM 681 O O . ILE A 1 83 ? 15.291 -2.734 -13.804 1.00 88.62 83 ILE A O 1
ATOM 685 N N . ASP A 1 84 ? 17.438 -2.705 -13.150 1.00 89.25 84 ASP A N 1
ATOM 686 C CA . ASP A 1 84 ? 17.958 -3.335 -14.358 1.00 89.25 84 ASP A CA 1
ATOM 687 C C . ASP A 1 84 ? 17.862 -4.856 -14.199 1.00 89.25 84 ASP A C 1
ATOM 689 O O . ASP A 1 84 ? 18.546 -5.443 -13.366 1.00 89.25 84 ASP A O 1
ATOM 693 N N . SER A 1 85 ? 17.006 -5.496 -14.994 1.00 89.19 85 SER A N 1
ATOM 694 C CA . SER A 1 85 ? 16.753 -6.945 -14.947 1.00 89.19 85 SER A CA 1
ATOM 695 C C . SER A 1 85 ? 17.992 -7.813 -15.181 1.00 89.19 85 SER A C 1
ATOM 697 O O . SER A 1 85 ? 17.957 -9.013 -14.911 1.00 89.19 85 SER A O 1
ATOM 699 N N . LYS A 1 86 ? 19.081 -7.236 -15.702 1.00 85.00 86 LYS A N 1
ATOM 700 C CA . LYS A 1 86 ? 20.320 -7.956 -16.008 1.00 85.00 86 LYS A CA 1
ATOM 701 C C . LYS A 1 86 ? 21.269 -8.080 -14.828 1.00 85.00 86 LYS A C 1
ATOM 703 O O . LYS A 1 86 ? 22.259 -8.802 -14.950 1.00 85.00 86 LYS A O 1
ATOM 708 N N . THR A 1 87 ? 21.030 -7.356 -13.740 1.00 80.81 87 THR A N 1
ATOM 709 C CA . THR A 1 87 ? 21.905 -7.414 -12.572 1.00 80.81 87 THR A CA 1
ATOM 710 C C . THR A 1 87 ? 21.543 -8.625 -11.714 1.00 80.81 87 THR A C 1
ATOM 712 O O . THR A 1 87 ? 20.367 -8.962 -11.558 1.00 80.81 87 THR A O 1
ATOM 715 N N . ASP A 1 88 ? 22.547 -9.308 -11.159 1.00 72.88 88 ASP A N 1
ATOM 716 C CA . ASP A 1 88 ? 22.324 -10.478 -10.293 1.00 72.88 88 ASP A CA 1
ATOM 717 C C . ASP A 1 88 ? 21.492 -10.097 -9.059 1.00 72.88 88 ASP A C 1
ATOM 719 O O . ASP A 1 88 ? 20.733 -10.904 -8.511 1.00 72.88 88 ASP A O 1
ATOM 723 N N . GLU A 1 89 ? 21.610 -8.839 -8.645 1.00 66.38 89 GLU A N 1
ATOM 724 C CA . GLU A 1 89 ? 20.897 -8.255 -7.531 1.00 66.38 89 GLU A CA 1
ATOM 725 C C . GLU A 1 89 ? 19.398 -8.087 -7.834 1.00 66.38 89 GLU A C 1
ATOM 727 O O . GLU A 1 89 ? 18.594 -8.262 -6.926 1.00 66.38 89 GLU A O 1
ATOM 732 N N . ALA A 1 90 ? 18.992 -7.852 -9.089 1.00 74.81 90 ALA A N 1
ATOM 733 C CA . ALA A 1 90 ? 17.583 -7.724 -9.484 1.00 74.81 90 ALA A CA 1
ATOM 734 C C . ALA A 1 90 ? 16.801 -9.047 -9.457 1.00 74.81 90 ALA A C 1
ATOM 736 O O . ALA A 1 90 ? 15.567 -9.039 -9.483 1.00 74.81 90 ALA A O 1
ATOM 737 N N . ARG A 1 91 ? 17.499 -10.188 -9.390 1.00 77.94 91 ARG A N 1
ATOM 738 C CA . ARG A 1 91 ? 16.901 -11.525 -9.487 1.00 77.94 91 ARG A CA 1
ATOM 739 C C . ARG A 1 91 ? 15.735 -11.778 -8.515 1.00 77.94 91 ARG A C 1
ATOM 741 O O . ARG A 1 91 ? 14.730 -12.290 -8.993 1.00 77.94 91 ARG A O 1
ATOM 748 N N . PRO A 1 92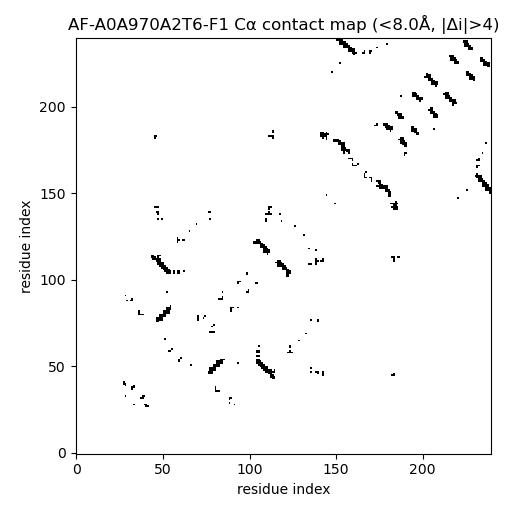 ? 15.791 -11.420 -7.215 1.00 74.44 92 PRO A N 1
ATOM 749 C CA . PRO A 1 92 ? 14.667 -11.641 -6.303 1.00 74.44 92 PRO A CA 1
ATOM 750 C C . PRO A 1 92 ? 13.391 -10.921 -6.754 1.00 74.44 92 PRO A C 1
ATOM 752 O O . PRO A 1 92 ? 12.315 -11.499 -6.705 1.00 74.44 92 PRO A O 1
ATOM 755 N N . VAL A 1 93 ? 13.521 -9.697 -7.273 1.00 76.94 93 VAL A N 1
ATOM 756 C CA . VAL A 1 93 ? 12.384 -8.894 -7.748 1.00 76.94 93 VAL A CA 1
ATOM 757 C C . VAL A 1 93 ? 11.826 -9.427 -9.061 1.00 76.94 93 VAL A C 1
ATOM 759 O O . VAL A 1 93 ? 10.615 -9.497 -9.257 1.00 76.94 93 VAL A O 1
ATOM 762 N N . VAL A 1 94 ? 12.714 -9.844 -9.962 1.00 81.56 94 VAL A N 1
ATOM 763 C CA . VAL A 1 94 ? 12.347 -10.526 -11.209 1.00 81.56 94 VAL A CA 1
ATOM 764 C C . VAL A 1 94 ? 11.575 -11.817 -10.912 1.00 81.56 94 VAL A C 1
ATOM 766 O O . VAL A 1 94 ? 10.548 -12.074 -11.540 1.00 81.56 94 VAL A O 1
ATOM 769 N N . GLU A 1 95 ? 12.033 -12.608 -9.938 1.00 79.44 95 GLU A N 1
ATOM 770 C CA . GLU A 1 95 ? 11.376 -13.845 -9.499 1.00 79.44 95 GLU A CA 1
ATOM 771 C C . GLU A 1 95 ? 10.026 -13.573 -8.818 1.00 79.44 95 GLU A C 1
ATOM 773 O O . GLU A 1 95 ? 9.043 -14.244 -9.138 1.00 79.44 95 GLU A O 1
ATOM 778 N N . GLU A 1 96 ? 9.948 -12.573 -7.941 1.00 77.44 96 GLU A N 1
ATOM 779 C CA . GLU A 1 96 ? 8.722 -12.189 -7.232 1.00 77.44 96 GLU A CA 1
ATOM 780 C C . GLU A 1 96 ? 7.607 -11.730 -8.173 1.00 77.44 96 GLU A C 1
ATOM 782 O O . GLU A 1 96 ? 6.464 -12.173 -8.046 1.00 77.44 96 GLU A O 1
ATOM 787 N N . TYR A 1 97 ? 7.937 -10.897 -9.163 1.00 78.25 97 TYR A N 1
ATOM 788 C CA . TYR A 1 97 ? 6.975 -10.468 -10.179 1.00 78.25 97 TYR A CA 1
ATOM 789 C C . TYR A 1 97 ? 6.795 -11.485 -11.317 1.00 78.25 97 TYR A C 1
ATOM 791 O O . TYR A 1 97 ? 6.012 -11.241 -12.237 1.00 78.25 97 TYR A O 1
ATOM 799 N N . GLY A 1 98 ? 7.488 -12.629 -11.278 1.00 81.50 98 GLY A N 1
ATOM 800 C CA . GLY A 1 98 ? 7.360 -13.692 -12.277 1.00 81.50 98 GLY A CA 1
ATOM 801 C C . GLY A 1 98 ? 7.820 -13.297 -13.687 1.00 81.50 98 GLY A C 1
ATOM 802 O O . GLY A 1 98 ? 7.306 -13.842 -14.668 1.00 81.50 98 GLY A O 1
ATOM 803 N N . LEU A 1 99 ? 8.775 -12.369 -13.799 1.00 82.75 99 LEU A N 1
ATOM 804 C CA . LEU A 1 99 ? 9.298 -11.833 -15.060 1.00 82.75 99 LEU A CA 1
ATOM 805 C C . LEU A 1 99 ? 10.288 -12.832 -15.674 1.00 82.75 99 LEU A C 1
ATOM 807 O O . LEU A 1 99 ? 11.487 -12.821 -15.400 1.00 82.75 99 LEU A O 1
ATOM 811 N N . THR A 1 100 ? 9.782 -13.758 -16.481 1.00 76.94 100 THR A N 1
ATOM 812 C CA . THR A 1 100 ? 10.549 -14.929 -16.948 1.00 76.94 100 THR A CA 1
ATOM 813 C C . THR A 1 100 ? 10.888 -14.885 -18.431 1.00 76.94 100 THR A C 1
ATOM 815 O O . THR A 1 100 ? 11.668 -15.716 -18.908 1.00 76.94 100 THR A O 1
ATOM 818 N N . LYS A 1 101 ? 10.328 -13.933 -19.179 1.00 76.62 101 LYS A N 1
ATOM 819 C CA . LYS A 1 101 ? 10.500 -13.813 -20.626 1.00 76.62 101 LYS A CA 1
ATOM 820 C C . LYS A 1 101 ? 10.924 -12.403 -21.021 1.00 76.62 101 LYS A C 1
ATOM 822 O O . LYS A 1 101 ? 10.656 -11.428 -20.333 1.00 76.62 101 LYS A O 1
ATOM 827 N N . SER A 1 102 ? 11.589 -12.285 -22.169 1.00 66.75 102 SER A N 1
ATOM 828 C CA . SER A 1 102 ? 12.067 -10.992 -22.676 1.00 66.75 102 SER A CA 1
ATOM 829 C C . SER A 1 102 ? 10.936 -10.032 -23.064 1.00 66.75 102 SER A C 1
ATOM 831 O O . SER A 1 102 ? 11.152 -8.829 -23.092 1.00 66.75 102 SER A O 1
ATOM 833 N N . ASP A 1 103 ? 9.745 -10.544 -23.385 1.00 75.31 103 ASP A N 1
ATOM 834 C CA . ASP A 1 103 ? 8.545 -9.747 -23.672 1.00 75.31 103 ASP A CA 1
ATOM 835 C C . ASP A 1 103 ? 7.819 -9.252 -22.410 1.00 75.31 103 ASP A C 1
ATOM 837 O O . ASP A 1 103 ? 6.881 -8.464 -22.524 1.00 75.31 103 ASP A O 1
ATOM 841 N N . ASP A 1 104 ? 8.284 -9.641 -21.218 1.00 79.12 104 ASP A N 1
ATOM 842 C CA . ASP A 1 104 ? 7.786 -9.095 -19.954 1.00 79.12 104 ASP A CA 1
ATOM 843 C C . ASP A 1 104 ? 8.317 -7.671 -19.690 1.00 79.12 104 ASP A C 1
ATOM 845 O O . ASP A 1 104 ? 7.787 -6.975 -18.823 1.00 79.12 104 ASP A O 1
ATOM 849 N N . TYR A 1 105 ? 9.329 -7.220 -20.447 1.00 85.50 105 TYR A N 1
ATOM 850 C CA . TYR A 1 105 ? 10.007 -5.939 -20.253 1.00 85.50 105 TYR A CA 1
ATOM 851 C C . TYR A 1 105 ? 9.592 -4.853 -21.275 1.00 85.50 105 TYR A C 1
ATOM 853 O O . TYR A 1 105 ? 9.319 -5.147 -22.442 1.00 85.50 105 TYR A O 1
ATOM 861 N N . PRO A 1 106 ? 9.588 -3.568 -20.871 1.00 90.25 106 PRO A N 1
ATOM 862 C CA . PRO A 1 106 ? 9.711 -3.121 -19.487 1.00 90.25 106 PRO A CA 1
ATOM 863 C C . PRO A 1 106 ? 8.470 -3.494 -18.669 1.00 90.25 106 PRO A C 1
ATOM 865 O O . PRO A 1 106 ? 7.357 -3.535 -19.192 1.00 90.25 106 PRO A O 1
ATOM 868 N N . TYR A 1 107 ? 8.673 -3.711 -17.377 1.00 89.94 107 TYR A N 1
ATOM 869 C CA . TYR A 1 107 ? 7.614 -3.972 -16.415 1.00 89.94 107 TYR A CA 1
ATOM 870 C C . TYR A 1 107 ? 7.486 -2.791 -15.453 1.00 89.94 107 TYR A C 1
ATOM 872 O O . TYR A 1 107 ? 8.489 -2.271 -14.957 1.00 89.94 107 TYR A O 1
ATOM 880 N N . ILE A 1 108 ? 6.256 -2.355 -15.186 1.00 90.50 108 ILE A N 1
ATOM 881 C CA . ILE A 1 108 ? 5.964 -1.328 -14.181 1.00 90.50 108 ILE A CA 1
ATOM 882 C C . ILE A 1 108 ? 4.963 -1.905 -13.183 1.00 90.50 108 ILE A C 1
ATOM 884 O O . ILE A 1 108 ? 3.831 -2.214 -13.559 1.00 90.50 108 ILE A O 1
ATOM 888 N N . ALA A 1 109 ? 5.353 -1.995 -11.915 1.00 89.06 109 ALA A N 1
ATOM 889 C CA . ALA A 1 109 ? 4.435 -2.206 -10.804 1.00 89.06 109 ALA A CA 1
ATOM 890 C C . ALA A 1 109 ? 4.193 -0.882 -10.078 1.00 89.06 109 ALA A C 1
ATOM 892 O O . ALA A 1 109 ? 5.125 -0.128 -9.796 1.00 89.06 109 ALA A O 1
ATOM 893 N N . ILE A 1 110 ? 2.929 -0.593 -9.786 1.00 88.44 110 ILE A N 1
ATOM 894 C CA . ILE A 1 110 ? 2.529 0.511 -8.916 1.00 88.44 110 ILE A CA 1
ATOM 895 C C . ILE A 1 110 ? 1.906 -0.124 -7.685 1.00 88.44 110 ILE A C 1
ATOM 897 O O . ILE A 1 110 ? 0.798 -0.666 -7.735 1.00 88.44 110 ILE A O 1
ATOM 901 N N . GLU A 1 111 ? 2.635 -0.068 -6.587 1.00 83.88 111 GLU A N 1
ATOM 902 C CA . GLU A 1 111 ? 2.208 -0.550 -5.287 1.00 83.88 111 GLU A CA 1
ATOM 903 C C . GLU A 1 111 ? 1.615 0.618 -4.517 1.00 83.88 111 GLU A C 1
ATOM 905 O O . GLU A 1 111 ? 2.159 1.727 -4.520 1.00 83.88 111 GLU A O 1
ATOM 910 N N . ASP A 1 112 ? 0.485 0.376 -3.864 1.00 75.25 112 ASP A N 1
ATOM 911 C CA . ASP A 1 112 ? 0.032 1.322 -2.856 1.00 75.25 112 ASP A CA 1
ATOM 912 C C . ASP A 1 112 ? 0.988 1.295 -1.651 1.00 75.25 112 ASP A C 1
ATOM 914 O O . ASP A 1 112 ? 1.921 0.492 -1.573 1.00 75.25 112 ASP A O 1
ATOM 918 N N . ALA A 1 113 ? 0.791 2.215 -0.716 1.00 70.38 113 ALA A N 1
ATOM 919 C CA . ALA A 1 113 ? 1.669 2.325 0.442 1.00 70.38 113 ALA A CA 1
ATOM 920 C C . ALA A 1 113 ? 1.616 1.074 1.359 1.00 70.38 113 ALA A C 1
ATOM 922 O O . ALA A 1 113 ? 2.593 0.735 2.016 1.00 70.38 113 ALA A O 1
ATOM 923 N N . SER A 1 114 ? 0.582 0.226 1.246 1.00 62.25 114 SER A N 1
ATOM 924 C CA . SER A 1 114 ? 0.579 -1.076 1.930 1.00 62.25 114 SER A CA 1
ATOM 925 C C . SER A 1 114 ? 1.549 -2.113 1.338 1.00 62.25 114 SER A C 1
ATOM 927 O O . SER A 1 114 ? 1.650 -3.225 1.860 1.00 62.25 114 SER A O 1
ATOM 929 N N . GLY A 1 115 ? 2.241 -1.784 0.241 1.00 62.91 115 GLY A N 1
ATOM 930 C CA . GLY A 1 115 ? 3.110 -2.699 -0.503 1.00 62.91 115 GLY A CA 1
ATOM 931 C C . GLY A 1 115 ? 2.337 -3.695 -1.368 1.00 62.91 115 GLY A C 1
ATOM 932 O O . GLY A 1 115 ? 2.926 -4.591 -1.964 1.00 62.91 115 GLY A O 1
ATOM 933 N N . MET A 1 116 ? 1.009 -3.564 -1.466 1.00 65.56 116 MET A N 1
ATOM 934 C CA . MET A 1 116 ? 0.223 -4.387 -2.375 1.00 65.56 116 MET A CA 1
ATOM 935 C C . MET A 1 116 ? 0.261 -3.789 -3.778 1.00 65.56 116 MET A C 1
ATOM 937 O O . MET A 1 116 ? -0.081 -2.621 -3.983 1.00 65.56 116 MET A O 1
ATOM 941 N N . SER A 1 117 ? 0.608 -4.614 -4.771 1.00 65.31 117 SER A N 1
ATOM 942 C CA . SER A 1 117 ? 0.512 -4.205 -6.173 1.00 65.31 117 SER A CA 1
ATOM 943 C C . SER A 1 117 ? -0.929 -3.820 -6.509 1.00 65.31 117 SER A C 1
ATOM 945 O O . SER A 1 117 ? -1.851 -4.642 -6.491 1.00 65.31 117 SER A O 1
ATOM 947 N N . SER A 1 118 ? -1.121 -2.537 -6.805 1.00 68.06 118 SER A N 1
ATOM 948 C CA . SER A 1 118 ? -2.398 -1.994 -7.251 1.00 68.06 118 SER A CA 1
ATOM 949 C C . SER A 1 118 ? -2.561 -2.171 -8.761 1.00 68.06 118 SER A C 1
ATOM 951 O O . SER A 1 118 ? -3.681 -2.375 -9.247 1.00 68.06 118 SER A O 1
ATOM 953 N N . ARG A 1 119 ? -1.451 -2.119 -9.511 1.00 83.62 119 ARG A N 1
ATOM 954 C CA . ARG A 1 119 ? -1.394 -2.255 -10.970 1.00 83.62 119 ARG A CA 1
ATOM 955 C C . ARG A 1 119 ? -0.052 -2.831 -11.415 1.00 83.62 119 ARG A C 1
ATOM 957 O O . ARG A 1 119 ? 0.994 -2.418 -10.925 1.00 83.62 119 ARG A O 1
ATOM 964 N N . SER A 1 120 ? -0.116 -3.687 -12.430 1.00 86.31 120 SER A N 1
ATOM 965 C CA . SER A 1 120 ? 1.037 -4.225 -13.151 1.00 86.31 120 SER A CA 1
ATOM 966 C C . SER A 1 120 ? 0.882 -3.941 -14.639 1.00 86.31 120 SER A C 1
ATOM 968 O O . SER A 1 120 ? -0.193 -4.145 -15.211 1.00 86.31 120 SER A O 1
ATOM 970 N N . ILE A 1 121 ? 1.946 -3.449 -15.261 1.00 85.50 121 ILE A N 1
ATOM 971 C CA . ILE A 1 121 ? 1.990 -3.068 -16.669 1.00 85.50 121 ILE A CA 1
ATOM 972 C C . ILE A 1 121 ? 3.143 -3.821 -17.327 1.00 85.50 121 ILE A C 1
ATOM 974 O O . ILE A 1 121 ? 4.284 -3.688 -16.894 1.00 85.50 121 ILE A O 1
ATOM 978 N N . HIS A 1 122 ? 2.833 -4.577 -18.381 1.00 84.12 122 HIS A N 1
ATOM 979 C CA . HIS 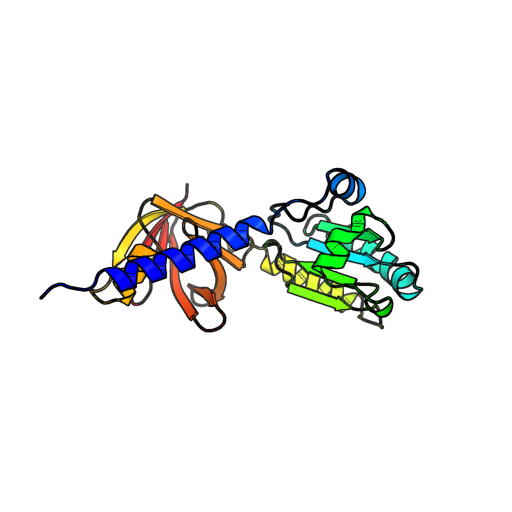A 1 122 ? 3.814 -5.311 -19.177 1.00 84.12 122 HIS A CA 1
ATOM 980 C C . HIS A 1 122 ? 4.003 -4.640 -20.533 1.00 84.12 122 HIS A C 1
ATOM 982 O O . HIS A 1 122 ? 3.033 -4.379 -21.255 1.00 84.12 122 HIS A O 1
ATOM 988 N N . GLY A 1 123 ? 5.260 -4.397 -20.882 1.00 72.88 123 GLY A N 1
ATOM 989 C CA . GLY A 1 123 ? 5.639 -3.694 -22.091 1.00 72.88 123 GLY A CA 1
ATOM 990 C C . GLY A 1 123 ? 5.352 -2.190 -22.038 1.00 72.88 123 GLY A C 1
ATOM 991 O O . GLY A 1 123 ? 4.791 -1.629 -21.100 1.00 72.88 123 GLY A O 1
ATOM 992 N N . PHE A 1 124 ? 5.756 -1.519 -23.111 1.00 70.81 124 PHE A N 1
ATOM 993 C CA . PHE A 1 124 ? 5.582 -0.089 -23.337 1.00 70.81 124 PHE A CA 1
ATOM 994 C C . PHE A 1 124 ? 5.047 0.164 -24.750 1.00 70.81 124 PHE A C 1
ATOM 996 O O . PHE A 1 124 ? 5.704 0.745 -25.609 1.00 70.81 124 PHE A O 1
ATOM 1003 N N . ASN A 1 125 ? 3.850 -0.341 -25.039 1.00 62.50 125 ASN A N 1
ATOM 1004 C CA . ASN A 1 125 ? 3.177 -0.124 -26.317 1.00 62.50 125 ASN A CA 1
ATOM 1005 C C . ASN A 1 125 ? 2.184 1.035 -26.201 1.00 62.50 125 ASN A C 1
ATOM 1007 O O . ASN A 1 125 ? 1.008 0.835 -25.933 1.00 62.50 125 ASN A O 1
ATOM 1011 N N . SER A 1 126 ? 2.630 2.275 -26.405 1.00 50.59 126 SER A N 1
ATOM 1012 C CA . SER A 1 126 ? 1.755 3.466 -26.370 1.00 50.59 126 SER A CA 1
ATOM 1013 C C . SER A 1 126 ? 0.805 3.541 -25.163 1.00 50.59 126 SER A C 1
ATOM 1015 O O . SER A 1 126 ? -0.246 4.175 -25.243 1.00 50.59 126 SER A O 1
ATOM 1017 N N . ILE A 1 127 ? 1.161 2.908 -24.041 1.00 55.81 127 ILE A N 1
ATOM 1018 C CA . ILE A 1 127 ? 0.582 3.232 -22.745 1.00 55.81 127 ILE A CA 1
ATOM 1019 C C . ILE A 1 127 ? 0.953 4.687 -22.559 1.00 55.81 127 ILE A C 1
ATOM 1021 O O . ILE A 1 127 ? 2.124 5.040 -22.409 1.00 55.81 127 ILE A O 1
ATOM 1025 N N . THR A 1 128 ? -0.034 5.551 -22.757 1.00 69.81 128 THR A N 1
ATOM 1026 C CA . THR A 1 128 ? 0.196 6.979 -22.737 1.00 69.81 128 THR A CA 1
ATOM 1027 C C . THR A 1 128 ? 0.731 7.281 -21.351 1.00 69.81 128 THR A C 1
ATOM 1029 O O . THR A 1 128 ? 0.179 6.824 -20.356 1.00 69.81 128 THR A O 1
ATOM 1032 N N . ARG A 1 129 ? 1.833 8.029 -21.278 1.00 78.88 129 ARG A N 1
ATOM 1033 C CA . ARG A 1 129 ? 2.345 8.652 -20.048 1.00 78.88 129 ARG A CA 1
ATOM 1034 C C . ARG A 1 129 ? 1.220 9.029 -19.073 1.00 78.88 129 ARG A C 1
ATOM 1036 O O . ARG A 1 129 ? 1.344 8.785 -17.881 1.00 78.88 129 ARG A O 1
ATOM 1043 N N . GLN A 1 130 ? 0.123 9.556 -19.623 1.00 80.75 130 GLN A N 1
ATOM 1044 C CA . GLN A 1 130 ? -1.113 9.870 -18.922 1.00 80.75 130 GLN A CA 1
ATOM 1045 C C . GLN A 1 130 ? -1.679 8.709 -18.092 1.00 80.75 130 GLN A C 1
ATOM 1047 O O . GLN A 1 130 ? -1.964 8.911 -16.927 1.00 80.75 130 GLN A O 1
ATOM 1052 N N . SER A 1 131 ? -1.806 7.496 -18.632 1.00 85.06 131 SER A N 1
ATOM 1053 C CA . SER A 1 131 ? -2.334 6.349 -17.884 1.00 85.06 131 SER A CA 1
ATOM 1054 C C . SER A 1 131 ? -1.441 5.944 -16.711 1.00 85.06 131 SER A C 1
ATOM 1056 O O . SER A 1 131 ? -1.955 5.663 -15.635 1.00 85.06 131 SER A O 1
ATOM 1058 N N . ILE A 1 132 ? -0.114 5.937 -16.890 1.00 88.50 132 ILE A N 1
ATOM 1059 C CA . ILE A 1 132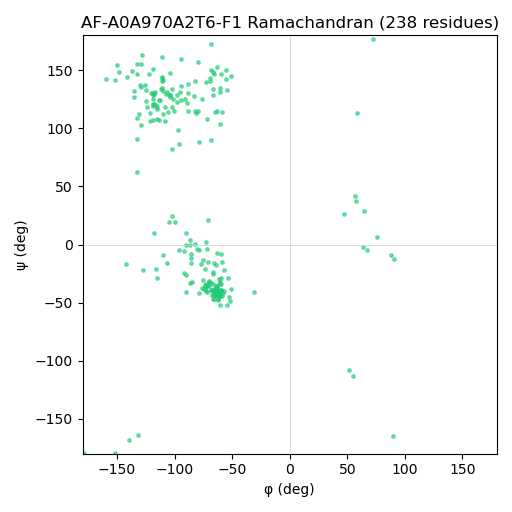 ? 0.823 5.642 -15.789 1.00 88.50 132 ILE A CA 1
ATOM 1060 C C . ILE A 1 132 ? 0.708 6.728 -14.716 1.00 88.50 132 ILE A C 1
ATOM 1062 O O . ILE A 1 132 ? 0.620 6.427 -13.529 1.00 88.50 132 ILE A O 1
ATOM 1066 N N . GLU A 1 133 ? 0.663 7.989 -15.139 1.00 89.81 133 GLU A N 1
ATOM 1067 C CA . GLU A 1 133 ? 0.486 9.135 -14.254 1.00 89.81 133 GLU A CA 1
ATOM 1068 C C . GLU A 1 133 ? -0.838 9.076 -13.477 1.00 89.81 133 GLU A C 1
ATOM 1070 O O . GLU A 1 133 ? -0.841 9.286 -12.266 1.00 89.81 133 GLU A O 1
ATOM 1075 N N . ASP A 1 134 ? -1.942 8.724 -14.139 1.00 87.62 134 ASP A N 1
ATOM 1076 C CA . ASP A 1 134 ? -3.259 8.569 -13.519 1.00 87.62 134 ASP A CA 1
ATOM 1077 C C . ASP A 1 134 ? -3.245 7.455 -12.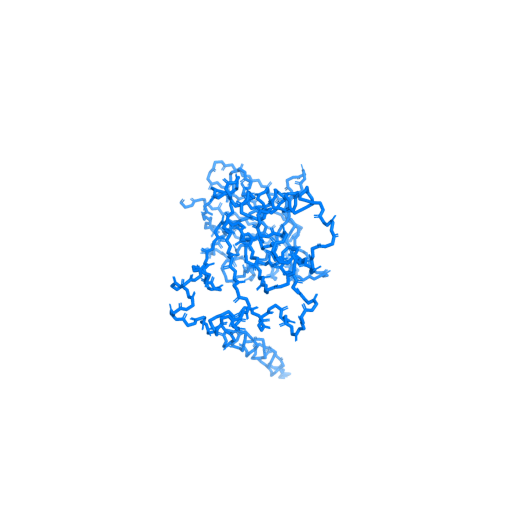460 1.00 87.62 134 ASP A C 1
ATOM 1079 O O . ASP A 1 134 ? -3.817 7.628 -11.383 1.00 87.62 134 ASP A O 1
ATOM 1083 N N . TYR A 1 135 ? -2.551 6.339 -12.714 1.00 88.12 135 TYR A N 1
ATOM 1084 C CA . TYR A 1 135 ? -2.396 5.267 -11.726 1.00 88.12 135 TYR A CA 1
ATOM 1085 C C . TYR A 1 135 ? -1.531 5.674 -10.531 1.00 88.12 135 TYR A C 1
ATOM 1087 O O . TYR A 1 135 ? -1.872 5.334 -9.400 1.00 88.12 135 TYR A O 1
ATOM 1095 N N . ILE A 1 136 ? -0.451 6.430 -10.751 1.00 88.88 136 ILE A N 1
ATOM 1096 C CA . ILE A 1 136 ? 0.368 6.979 -9.660 1.00 88.88 136 ILE A CA 1
ATOM 1097 C C . ILE A 1 136 ? -0.474 7.936 -8.812 1.00 88.88 136 ILE A C 1
ATOM 1099 O O . ILE A 1 136 ? -0.499 7.821 -7.591 1.00 88.88 136 ILE A O 1
ATOM 1103 N N . LEU A 1 137 ? -1.209 8.852 -9.448 1.00 85.81 137 LEU A N 1
ATOM 1104 C CA . LEU A 1 137 ? -2.100 9.786 -8.760 1.00 85.81 137 LEU A CA 1
ATOM 1105 C C . LEU A 1 137 ? -3.191 9.065 -7.973 1.00 85.81 137 LEU A C 1
ATOM 1107 O O . LEU A 1 137 ? -3.525 9.492 -6.870 1.00 85.81 137 LEU A O 1
ATOM 1111 N N . GLN A 1 138 ? -3.747 7.993 -8.534 1.00 81.25 138 GLN A N 1
ATOM 1112 C CA . GLN A 1 138 ? -4.698 7.147 -7.834 1.00 81.25 138 GLN A CA 1
ATOM 1113 C C . GLN A 1 138 ? -4.049 6.532 -6.589 1.00 81.25 138 GLN A C 1
ATOM 1115 O O . GLN A 1 138 ? -4.559 6.756 -5.499 1.00 81.25 138 GLN A O 1
ATOM 1120 N N . ALA A 1 139 ? -2.889 5.881 -6.716 1.00 81.12 139 ALA A N 1
ATOM 1121 C CA . ALA A 1 139 ? -2.178 5.298 -5.577 1.00 81.12 139 ALA A CA 1
ATOM 1122 C C . ALA A 1 139 ? -1.843 6.336 -4.488 1.00 81.12 139 ALA A C 1
ATOM 1124 O O . ALA A 1 139 ? -2.012 6.058 -3.305 1.00 81.12 139 ALA A O 1
ATOM 1125 N N . VAL A 1 140 ? -1.444 7.554 -4.874 1.00 79.75 140 VAL A N 1
ATOM 1126 C CA . VAL A 1 140 ? -1.183 8.665 -3.939 1.00 79.75 140 VAL A CA 1
ATOM 1127 C C . VAL A 1 140 ? -2.458 9.116 -3.222 1.00 79.75 140 VAL A C 1
ATOM 1129 O O . VAL A 1 140 ? -2.466 9.264 -1.999 1.00 79.75 140 VAL A O 1
ATOM 1132 N N . ARG A 1 141 ? -3.562 9.312 -3.950 1.00 74.31 141 ARG A N 1
ATOM 1133 C CA . ARG A 1 141 ? -4.854 9.661 -3.333 1.00 74.31 141 ARG A CA 1
ATOM 1134 C C . ARG A 1 141 ? -5.310 8.579 -2.370 1.00 74.31 141 ARG A C 1
ATOM 1136 O O . ARG A 1 141 ? -5.721 8.885 -1.258 1.00 74.31 141 ARG A O 1
ATOM 1143 N N . ASP A 1 142 ? -5.181 7.335 -2.800 1.00 66.31 142 ASP A N 1
ATOM 1144 C CA . ASP A 1 142 ? -5.572 6.165 -2.034 1.00 66.31 142 ASP A CA 1
ATOM 1145 C C . ASP A 1 142 ? -4.704 5.964 -0.788 1.00 66.31 142 ASP A C 1
ATOM 1147 O O . ASP A 1 142 ? -5.189 5.394 0.177 1.00 66.31 142 ASP A O 1
ATOM 1151 N N . SER A 1 143 ? -3.463 6.467 -0.779 1.00 62.16 143 SER A N 1
ATOM 1152 C CA . SER A 1 143 ? -2.581 6.459 0.397 1.00 62.16 143 SER A CA 1
ATOM 1153 C C . SER A 1 143 ? -2.883 7.555 1.426 1.00 62.16 143 SER A C 1
ATOM 1155 O O . SER A 1 143 ? -2.273 7.594 2.493 1.00 62.16 143 SER A O 1
ATOM 1157 N N . THR A 1 144 ? -3.825 8.459 1.137 1.00 63.53 144 THR A N 1
ATOM 1158 C CA . THR A 1 144 ? -4.179 9.535 2.068 1.00 63.53 144 THR A CA 1
ATOM 1159 C C . THR A 1 144 ? -5.112 8.993 3.146 1.00 63.53 144 THR A C 1
ATOM 1161 O O . THR A 1 144 ? -6.245 8.609 2.862 1.00 63.53 144 THR A O 1
ATOM 1164 N N . ILE A 1 145 ? -4.649 8.983 4.399 1.00 66.62 145 ILE A N 1
ATOM 1165 C CA . ILE A 1 145 ? -5.507 8.656 5.540 1.00 66.62 145 ILE A CA 1
ATOM 1166 C C . ILE A 1 145 ? -6.559 9.771 5.685 1.00 66.62 145 ILE A C 1
ATOM 1168 O O . ILE A 1 145 ? -6.190 10.949 5.721 1.00 66.62 145 ILE A O 1
ATOM 1172 N N . PRO A 1 146 ? -7.855 9.429 5.761 1.00 68.12 146 PRO A N 1
ATOM 1173 C CA . PRO A 1 146 ? -8.923 10.399 5.969 1.00 68.12 146 PRO A CA 1
ATOM 1174 C C . PRO A 1 146 ? -8.687 11.243 7.228 1.00 68.12 146 PRO A C 1
ATOM 1176 O O . PRO A 1 146 ? -8.191 10.746 8.241 1.00 68.12 146 PRO A O 1
ATOM 1179 N N . GLU A 1 147 ? -9.028 12.532 7.163 1.00 70.94 147 GLU A N 1
ATOM 1180 C CA . GLU A 1 147 ? -8.803 13.467 8.268 1.00 70.94 147 GLU A CA 1
ATOM 1181 C C . GLU A 1 147 ? -9.439 12.945 9.564 1.00 70.94 147 GLU A C 1
ATOM 1183 O O . GLU A 1 147 ? -10.584 12.489 9.578 1.00 70.94 147 GLU A O 1
ATOM 1188 N N . GLY A 1 148 ? -8.672 12.988 10.652 1.00 73.75 148 GLY A N 1
ATOM 1189 C CA . GLY A 1 148 ? -9.107 12.512 11.957 1.00 73.75 148 GLY A CA 1
ATOM 1190 C C . GLY A 1 148 ? -8.850 11.033 12.216 1.00 73.75 148 GLY A C 1
ATOM 1191 O O . GLY A 1 148 ? -8.990 10.651 13.365 1.00 73.75 148 GLY A O 1
ATOM 1192 N N . PHE A 1 149 ? -8.438 10.221 11.233 1.00 81.25 149 PHE A N 1
ATOM 1193 C CA . PHE A 1 149 ? -8.066 8.806 11.428 1.00 81.25 149 PHE A CA 1
ATOM 1194 C C . PHE A 1 149 ? -6.561 8.566 11.609 1.00 81.25 149 PHE A C 1
ATOM 1196 O O . PHE A 1 149 ? -6.138 7.438 11.866 1.00 81.25 149 PHE A O 1
ATOM 1203 N N . ASP A 1 150 ? -5.754 9.616 11.482 1.00 81.19 150 ASP A N 1
ATOM 1204 C CA . ASP A 1 150 ? -4.311 9.586 11.680 1.00 81.19 150 ASP A CA 1
ATOM 1205 C C . ASP A 1 150 ? -3.932 9.139 13.103 1.00 81.19 150 ASP A C 1
ATOM 1207 O O . ASP A 1 150 ? -4.627 9.442 14.076 1.00 81.19 150 ASP A O 1
ATOM 1211 N N . GLY A 1 151 ? -2.800 8.444 13.226 1.00 82.56 151 GLY A N 1
ATOM 1212 C CA . GLY A 1 151 ? -2.270 7.970 14.505 1.00 82.56 151 GLY A CA 1
ATOM 1213 C C . GLY A 1 151 ? -2.768 6.583 14.920 1.00 82.56 151 GLY A C 1
ATOM 1214 O O . GLY A 1 151 ? -3.263 5.800 14.108 1.00 82.56 151 GLY A O 1
ATOM 1215 N N . GLN A 1 152 ? -2.569 6.263 16.198 1.00 90.44 152 GLN A N 1
ATOM 1216 C CA . GLN A 1 152 ? -3.002 5.008 16.810 1.00 90.44 152 GLN A CA 1
ATOM 1217 C C . GLN A 1 152 ? -4.133 5.270 17.802 1.00 90.44 152 GLN A C 1
ATOM 1219 O O . GLN A 1 152 ? -4.165 6.298 18.481 1.00 90.44 152 GLN A O 1
ATOM 1224 N N . TRP A 1 153 ? -5.062 4.323 17.862 1.00 94.44 153 TRP A N 1
ATOM 1225 C CA . TRP A 1 153 ? -6.204 4.354 18.759 1.00 94.44 153 TRP A CA 1
ATOM 1226 C C . TRP A 1 153 ? -6.168 3.132 19.661 1.00 94.44 153 TRP A C 1
ATOM 1228 O O . TRP A 1 153 ? -6.088 2.007 19.173 1.00 94.44 153 TRP A O 1
ATOM 1238 N N . GLU A 1 154 ? -6.305 3.315 20.964 1.00 95.75 154 GLU A N 1
ATOM 1239 C CA . GLU A 1 154 ? -6.435 2.207 21.903 1.00 95.75 154 GLU A CA 1
ATOM 1240 C C . GLU A 1 154 ? -7.908 1.910 22.164 1.00 95.75 154 GLU A C 1
ATOM 1242 O O . GLU A 1 154 ? -8.663 2.784 22.598 1.00 95.75 154 GLU A O 1
ATOM 1247 N N . VAL A 1 155 ? -8.335 0.669 21.932 1.00 94.56 155 VAL A N 1
ATOM 1248 C CA . VAL A 1 155 ? -9.694 0.223 22.241 1.00 94.56 155 VAL A CA 1
ATOM 1249 C C . VAL A 1 155 ? -9.910 0.269 23.750 1.00 94.56 155 VAL A C 1
ATOM 1251 O O . VAL A 1 155 ? -9.348 -0.513 24.517 1.00 94.56 155 VAL A O 1
ATOM 1254 N N . VAL A 1 156 ? -10.800 1.150 24.192 1.00 95.06 156 VAL A N 1
ATOM 1255 C CA . VAL A 1 156 ? -11.167 1.284 25.607 1.00 95.06 156 VAL A CA 1
ATOM 1256 C C . VAL A 1 156 ? -12.370 0.425 25.972 1.00 95.06 156 VAL A C 1
ATOM 1258 O O . VAL A 1 156 ? -12.536 0.052 27.132 1.00 95.06 156 VAL A O 1
ATOM 1261 N N . SER A 1 157 ? -13.224 0.087 25.002 1.00 94.38 157 SER A N 1
ATOM 1262 C CA . SER A 1 157 ? -14.345 -0.819 25.247 1.00 94.38 157 SER A CA 1
ATOM 1263 C C . SER A 1 157 ? -14.876 -1.463 23.975 1.00 94.38 157 SER A C 1
ATOM 1265 O O . SER A 1 157 ? -15.054 -0.776 22.970 1.00 94.38 157 SER A O 1
ATOM 1267 N N . THR A 1 158 ? -15.266 -2.730 24.089 1.00 93.19 158 THR A N 1
ATOM 1268 C CA . THR A 1 158 ? -16.048 -3.454 23.082 1.00 93.19 158 THR A CA 1
ATOM 1269 C C . THR A 1 158 ? -17.342 -3.941 23.727 1.00 93.19 158 THR A C 1
ATOM 1271 O O . THR A 1 158 ? -17.317 -4.776 24.630 1.00 93.19 158 THR A O 1
ATOM 1274 N N . GLN A 1 159 ? -18.480 -3.398 23.302 1.00 92.62 159 GLN A N 1
ATOM 1275 C CA . GLN A 1 159 ? -19.800 -3.708 23.850 1.00 92.62 159 GLN A CA 1
ATOM 1276 C C . GLN A 1 159 ? -20.623 -4.509 22.832 1.00 92.62 159 GLN A C 1
ATOM 1278 O O . GLN A 1 159 ? -20.995 -3.962 21.791 1.00 92.62 159 GLN A O 1
ATOM 1283 N N . PRO A 1 160 ? -20.931 -5.792 23.089 1.00 90.31 160 PRO A N 1
ATOM 1284 C CA . PRO A 1 160 ? -21.814 -6.558 22.219 1.00 90.31 160 PRO A CA 1
ATOM 1285 C C . PRO A 1 160 ? -23.253 -6.031 22.314 1.00 90.31 160 PRO A C 1
ATOM 1287 O O . PRO A 1 160 ? -23.743 -5.714 23.397 1.00 90.31 160 PRO A O 1
ATOM 1290 N N . LYS A 1 161 ? -23.954 -5.979 21.178 1.00 89.88 161 LYS A N 1
ATOM 1291 C CA . LYS A 1 161 ? -25.378 -5.601 21.100 1.00 89.88 161 LYS A CA 1
ATOM 1292 C C . LYS A 1 161 ? -26.346 -6.776 21.303 1.00 89.88 161 LYS A C 1
ATOM 1294 O O . LYS A 1 161 ? -27.558 -6.587 21.264 1.00 89.88 161 LYS A O 1
ATOM 1299 N N . GLY A 1 162 ? -25.830 -7.987 21.506 1.00 83.00 162 GLY A N 1
ATOM 1300 C CA . GLY A 1 162 ? -26.620 -9.185 21.774 1.00 83.00 162 GLY A CA 1
ATOM 1301 C C . GLY A 1 162 ? -25.752 -10.422 21.998 1.00 83.00 162 GLY A C 1
ATOM 1302 O O . GLY A 1 162 ? -24.528 -10.359 21.912 1.00 83.00 162 GLY A O 1
ATOM 1303 N N . ASP A 1 163 ? -26.405 -11.559 22.232 1.00 79.62 163 ASP A N 1
ATOM 1304 C CA . ASP A 1 163 ? -25.747 -12.806 22.660 1.00 79.62 163 ASP A CA 1
ATOM 1305 C C . ASP A 1 163 ? -25.517 -13.802 21.501 1.00 79.62 163 ASP A C 1
ATOM 1307 O O . ASP A 1 163 ? -25.362 -15.007 21.701 1.00 79.62 163 ASP A O 1
ATOM 1311 N N . GLY A 1 164 ? -25.550 -13.318 20.256 1.00 77.88 164 GLY A N 1
ATOM 1312 C CA . GLY A 1 164 ? -25.387 -14.144 19.058 1.00 77.88 164 GLY A CA 1
ATOM 1313 C C . GLY A 1 164 ? -23.925 -14.477 18.743 1.00 77.88 164 GLY A C 1
ATOM 1314 O O . GLY A 1 164 ? -23.017 -13.725 19.090 1.00 77.88 164 GLY A O 1
ATOM 1315 N N . LEU A 1 165 ? -23.705 -15.564 17.988 1.00 78.44 165 LEU A N 1
ATOM 1316 C CA . LEU A 1 165 ? -22.368 -16.006 17.550 1.00 78.44 165 LEU A CA 1
ATOM 1317 C C . LEU A 1 165 ? -21.546 -14.884 16.897 1.00 78.44 165 LEU A C 1
ATOM 1319 O O . LEU A 1 165 ? -20.348 -14.787 17.143 1.00 78.44 165 LEU A O 1
ATOM 1323 N N . ASN A 1 166 ? -22.192 -14.016 16.113 1.00 78.12 166 ASN A N 1
ATOM 1324 C CA . ASN A 1 166 ? -21.526 -12.885 15.471 1.00 78.12 166 ASN A CA 1
ATOM 1325 C C . ASN A 1 166 ? -21.047 -11.854 16.503 1.00 78.12 166 ASN A C 1
ATOM 1327 O O . ASN A 1 166 ? -19.888 -11.464 16.463 1.00 78.12 166 ASN A O 1
ATOM 1331 N N . SER A 1 167 ? -21.885 -11.465 17.470 1.00 80.38 167 SER A N 1
ATOM 1332 C CA . SER A 1 167 ? -21.494 -10.542 18.548 1.00 80.38 167 SER A CA 1
ATOM 1333 C C . SER A 1 167 ? -20.331 -11.086 19.378 1.00 80.38 167 SER A C 1
ATOM 1335 O O . SER A 1 167 ? -19.409 -10.339 19.701 1.00 80.38 167 SER A O 1
ATOM 1337 N N . THR A 1 168 ? -20.317 -12.394 19.658 1.00 77.56 168 THR A N 1
ATOM 1338 C CA . THR A 1 168 ? -19.172 -13.046 20.311 1.00 77.56 168 THR A CA 1
ATOM 1339 C C . THR A 1 168 ? -17.920 -13.020 19.432 1.00 77.56 168 THR A C 1
ATOM 1341 O O . THR A 1 168 ? -16.841 -12.718 19.933 1.00 77.56 168 THR A O 1
ATOM 1344 N N . ALA A 1 169 ? -18.042 -13.302 18.130 1.00 79.19 169 ALA A N 1
ATOM 1345 C CA . ALA A 1 169 ? -16.910 -13.289 17.204 1.00 79.19 169 ALA A CA 1
ATOM 1346 C C . ALA A 1 169 ? -16.264 -11.897 17.098 1.00 79.19 169 ALA A C 1
ATOM 1348 O O . ALA A 1 169 ? -15.046 -11.790 17.205 1.00 79.19 169 ALA A O 1
ATOM 1349 N N . TYR A 1 170 ? -17.064 -10.833 16.980 1.00 81.06 170 TYR A N 1
ATOM 1350 C CA . TYR A 1 170 ? -16.557 -9.456 16.991 1.00 81.06 170 TYR A CA 1
ATOM 1351 C C . TYR A 1 170 ? -15.839 -9.109 18.297 1.00 81.06 170 TYR A C 1
ATOM 1353 O O . TYR A 1 170 ? -14.769 -8.509 18.256 1.00 81.06 170 TYR A O 1
ATOM 1361 N N . GLY A 1 171 ? -16.388 -9.531 19.441 1.00 73.50 171 GLY A N 1
ATOM 1362 C CA . GLY A 1 171 ? -15.739 -9.352 20.741 1.00 73.50 171 GLY A CA 1
ATOM 1363 C C . GLY A 1 171 ? -14.387 -10.059 20.850 1.00 73.50 171 GLY A C 1
ATOM 1364 O O . GLY A 1 171 ? -13.516 -9.571 21.547 1.00 73.50 171 GLY A O 1
ATOM 1365 N N . ILE A 1 172 ? -14.184 -11.175 20.142 1.00 75.12 172 ILE A N 1
ATOM 1366 C CA . ILE A 1 172 ? -12.889 -11.872 20.097 1.00 75.12 172 ILE A CA 1
ATOM 1367 C C . ILE A 1 172 ? -11.892 -11.144 19.187 1.00 75.12 172 ILE A C 1
ATOM 1369 O O . ILE A 1 172 ? -10.706 -11.120 19.505 1.00 75.12 172 ILE A O 1
ATOM 1373 N N . ILE A 1 173 ? -12.353 -10.583 18.065 1.00 74.81 173 ILE A N 1
ATOM 1374 C CA . ILE A 1 173 ? -11.496 -9.902 17.079 1.00 74.81 173 ILE A CA 1
ATOM 1375 C C . ILE A 1 173 ? -11.022 -8.540 17.601 1.00 74.81 173 ILE A C 1
ATOM 1377 O O . ILE A 1 173 ? -9.906 -8.138 17.290 1.00 74.81 173 ILE A O 1
ATOM 1381 N N . ILE A 1 174 ? -11.864 -7.841 18.371 1.00 85.19 174 ILE A N 1
ATOM 1382 C CA . ILE A 1 174 ? -11.607 -6.478 18.845 1.00 85.19 174 ILE A CA 1
ATOM 1383 C C . ILE A 1 174 ? -11.828 -6.422 20.360 1.00 85.19 174 ILE A C 1
ATOM 1385 O O . ILE A 1 174 ? -12.967 -6.364 20.828 1.00 85.19 174 ILE A O 1
ATOM 1389 N N . ASN A 1 175 ? -10.750 -6.409 21.138 1.00 83.94 175 ASN A N 1
ATOM 1390 C CA . ASN A 1 175 ? -10.771 -6.381 22.600 1.00 83.94 175 ASN A CA 1
ATOM 1391 C C . ASN A 1 175 ? -10.263 -5.052 23.158 1.00 83.94 175 ASN A C 1
ATOM 1393 O O . ASN A 1 175 ? -9.546 -4.303 22.504 1.00 83.94 175 ASN A O 1
ATOM 1397 N N . SER A 1 176 ? -10.598 -4.782 24.421 1.00 88.81 176 SER A N 1
ATOM 1398 C CA . SER A 1 176 ? -9.991 -3.666 25.146 1.00 88.81 176 SER A CA 1
ATOM 1399 C C . SER A 1 176 ? -8.471 -3.838 25.251 1.00 88.81 176 SER A C 1
ATOM 1401 O O . SER A 1 176 ? -7.995 -4.926 25.577 1.00 88.81 176 SER A O 1
ATOM 1403 N N . GLY A 1 177 ? -7.736 -2.758 24.990 1.00 87.31 177 GLY A N 1
ATOM 1404 C CA . GLY A 1 177 ? -6.277 -2.717 24.913 1.00 87.31 177 GLY A CA 1
ATOM 1405 C C . GLY A 1 177 ? -5.722 -2.979 23.510 1.00 87.31 177 GLY A C 1
ATOM 1406 O O . GLY A 1 177 ? -4.543 -2.711 23.275 1.00 87.31 177 GLY A O 1
ATOM 1407 N N . ASP A 1 178 ? -6.544 -3.454 22.566 1.00 89.94 178 ASP A N 1
ATOM 1408 C CA . ASP A 1 178 ? -6.115 -3.589 21.174 1.00 89.94 178 ASP A CA 1
ATOM 1409 C C . ASP A 1 178 ? -5.866 -2.213 20.554 1.00 89.94 178 ASP A C 1
ATOM 1411 O O . ASP A 1 178 ? -6.526 -1.223 20.877 1.00 89.94 178 ASP A O 1
ATOM 1415 N N . LYS A 1 179 ? -4.910 -2.164 19.628 1.00 91.56 179 LYS A N 1
ATOM 1416 C CA . LYS A 1 179 ? -4.582 -0.960 18.866 1.00 91.56 179 LYS A CA 1
ATOM 1417 C C . LYS A 1 179 ? -5.318 -0.989 17.534 1.00 91.56 179 LYS A C 1
ATOM 1419 O O . LYS A 1 179 ? -5.275 -2.005 16.838 1.00 91.56 179 LYS A O 1
ATOM 1424 N N . ILE A 1 180 ? -5.972 0.114 17.191 1.00 91.38 180 ILE A N 1
ATOM 1425 C CA . ILE A 1 180 ? -6.515 0.382 15.864 1.00 91.38 180 ILE A CA 1
ATOM 1426 C C . ILE A 1 180 ? -5.590 1.381 15.183 1.00 91.38 180 ILE A C 1
ATOM 1428 O O . ILE A 1 180 ? -5.311 2.445 15.733 1.00 91.38 180 ILE A O 1
ATOM 1432 N N . GLN A 1 181 ? -5.124 1.056 13.986 1.00 89.44 181 GLN A N 1
ATOM 1433 C CA . GLN A 1 181 ? -4.314 1.969 13.191 1.00 89.44 181 GLN A CA 1
ATOM 1434 C C . GLN A 1 181 ? -4.803 1.967 11.753 1.00 89.44 181 GLN A C 1
ATOM 1436 O O . GLN A 1 181 ? -4.905 0.910 11.130 1.00 89.44 181 GLN A O 1
ATOM 1441 N N . PHE A 1 182 ? -5.088 3.157 11.233 1.00 85.69 182 PHE A N 1
ATOM 1442 C CA . PHE A 1 182 ? -5.368 3.360 9.821 1.00 85.69 182 PHE A CA 1
ATOM 1443 C C . PHE A 1 182 ? -4.043 3.632 9.129 1.00 85.69 182 PHE A C 1
ATOM 1445 O O . PHE A 1 182 ? -3.294 4.531 9.503 1.00 85.69 182 PHE A O 1
ATOM 1452 N N . ILE A 1 183 ? -3.742 2.789 8.160 1.00 74.88 183 ILE A N 1
ATOM 1453 C CA . ILE A 1 183 ? -2.493 2.759 7.426 1.00 74.88 183 ILE A CA 1
ATOM 1454 C C . ILE A 1 183 ? -2.871 3.044 5.978 1.00 74.88 183 ILE A C 1
ATOM 1456 O O . ILE A 1 183 ? -3.694 2.340 5.381 1.00 74.88 183 ILE A O 1
ATOM 1460 N N . ASP A 1 184 ? -2.303 4.117 5.436 1.00 65.50 184 ASP A N 1
ATOM 1461 C CA . ASP A 1 184 ? -2.262 4.349 3.996 1.00 65.50 184 ASP A CA 1
ATOM 1462 C C . ASP A 1 184 ? -3.624 4.379 3.293 1.00 65.50 184 ASP A C 1
ATOM 1464 O O . ASP A 1 184 ? -3.772 3.837 2.202 1.00 65.50 184 ASP A O 1
ATOM 1468 N N . GLY A 1 185 ? -4.651 4.937 3.946 1.00 67.81 185 GLY A N 1
ATOM 1469 C CA . GLY A 1 185 ? -5.986 5.150 3.361 1.00 67.81 185 GLY A CA 1
ATOM 1470 C C . GLY A 1 185 ? -6.771 3.886 2.966 1.00 67.81 185 GLY A C 1
ATOM 1471 O O . GLY A 1 185 ? -7.917 3.990 2.531 1.00 67.81 185 GLY A O 1
ATOM 1472 N N . ARG A 1 186 ? -6.188 2.691 3.132 1.00 72.56 186 ARG A N 1
ATOM 1473 C CA . ARG A 1 186 ? -6.762 1.413 2.676 1.00 72.56 186 ARG A CA 1
ATOM 1474 C C . ARG A 1 186 ? -6.549 0.239 3.596 1.00 72.56 186 ARG A C 1
ATOM 1476 O O . ARG A 1 186 ? -7.231 -0.761 3.412 1.00 72.56 186 ARG A O 1
ATOM 1483 N N . ILE A 1 187 ? -5.620 0.296 4.542 1.00 79.06 187 ILE A N 1
ATOM 1484 C CA . ILE A 1 187 ? -5.431 -0.775 5.516 1.00 79.06 187 ILE A CA 1
ATOM 1485 C C . ILE A 1 187 ? -5.833 -0.282 6.893 1.00 79.06 187 ILE A C 1
ATOM 1487 O O . ILE A 1 187 ? -5.454 0.797 7.328 1.00 79.06 187 ILE A O 1
ATOM 1491 N N . VAL A 1 188 ? -6.601 -1.094 7.600 1.00 84.94 188 VAL A N 1
ATOM 1492 C CA . VAL A 1 188 ? -6.845 -0.895 9.019 1.00 84.94 188 VAL A CA 1
ATOM 1493 C C . VAL A 1 188 ? -6.315 -2.108 9.761 1.00 84.94 188 VAL A C 1
ATOM 1495 O O . VAL A 1 188 ? -6.561 -3.260 9.385 1.00 84.94 188 VAL A O 1
ATOM 1498 N N . GLN A 1 189 ? -5.531 -1.841 10.794 1.00 83.06 189 GLN A N 1
ATOM 1499 C CA . GLN A 1 189 ? -4.989 -2.850 11.681 1.00 83.06 189 GLN A CA 1
ATOM 1500 C C . GLN A 1 189 ? -5.772 -2.838 12.993 1.00 83.06 189 GLN A C 1
ATOM 1502 O O . GLN A 1 189 ? -5.898 -1.781 13.592 1.00 83.06 189 GLN A O 1
ATOM 1507 N N . PHE A 1 190 ? -6.256 -4.000 13.438 1.00 82.38 190 PHE A N 1
ATOM 1508 C CA . PHE A 1 190 ? -6.856 -4.237 14.757 1.00 82.38 190 PHE A CA 1
ATOM 1509 C C . PHE A 1 190 ? -6.021 -5.279 15.496 1.00 82.38 190 PHE A C 1
ATOM 1511 O O . PHE A 1 190 ? -6.035 -6.459 15.134 1.00 82.38 190 PHE A O 1
ATOM 1518 N N . GLY A 1 191 ? -5.262 -4.858 16.507 1.00 75.19 191 GLY A N 1
ATOM 1519 C CA . GLY A 1 191 ? -4.327 -5.745 17.198 1.00 75.19 191 GLY A CA 1
ATOM 1520 C C . GLY A 1 191 ? -3.363 -6.405 16.202 1.00 75.19 191 GLY A C 1
ATOM 1521 O O . GLY A 1 191 ? -2.547 -5.726 15.578 1.00 75.19 191 GLY A O 1
ATOM 1522 N N . ALA A 1 192 ? -3.477 -7.727 16.033 1.00 71.00 192 ALA A N 1
ATOM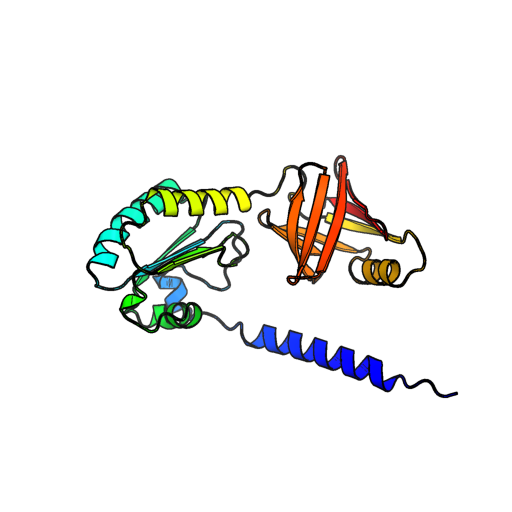 1523 C CA . ALA A 1 192 ? -2.661 -8.518 15.103 1.00 71.00 192 ALA A CA 1
ATOM 1524 C C . ALA A 1 192 ? -3.271 -8.695 13.693 1.00 71.00 192 ALA A C 1
ATOM 1526 O O . ALA A 1 192 ? -2.627 -9.282 12.823 1.00 71.00 192 ALA A O 1
ATOM 1527 N N . PHE A 1 193 ? -4.499 -8.231 13.451 1.00 73.50 193 PHE A N 1
ATOM 1528 C CA . PHE A 1 193 ? -5.200 -8.410 12.177 1.00 73.50 193 PHE A CA 1
ATOM 1529 C C . PHE A 1 193 ? -5.061 -7.170 11.297 1.00 73.50 193 PHE A C 1
ATOM 1531 O O . PHE A 1 193 ? -5.376 -6.070 11.737 1.00 73.50 193 PHE A O 1
ATOM 1538 N N . ARG A 1 194 ? -4.646 -7.346 10.039 1.00 77.31 194 ARG A N 1
ATOM 1539 C CA . ARG A 1 194 ? -4.631 -6.293 9.012 1.00 77.31 194 ARG A CA 1
ATOM 1540 C C . ARG A 1 194 ? -5.691 -6.596 7.963 1.00 77.31 194 ARG A C 1
ATOM 1542 O O . ARG A 1 194 ? -5.779 -7.728 7.491 1.00 77.31 194 ARG A O 1
ATOM 1549 N N . MET A 1 195 ? -6.495 -5.600 7.612 1.00 78.81 195 MET A N 1
ATOM 1550 C CA . MET A 1 195 ? -7.601 -5.743 6.666 1.00 78.81 195 MET A CA 1
ATOM 1551 C C . MET A 1 195 ? -7.627 -4.567 5.710 1.00 78.81 195 MET A C 1
ATOM 1553 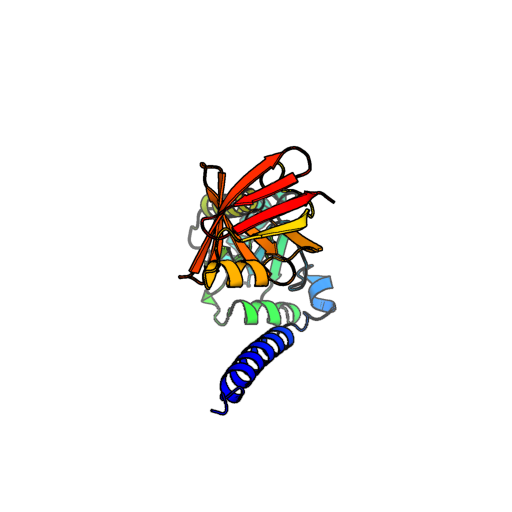O O . MET A 1 195 ? -7.285 -3.450 6.096 1.00 78.81 195 MET A O 1
ATOM 1557 N N . LYS A 1 196 ? -8.086 -4.811 4.482 1.00 80.31 196 LYS A N 1
ATOM 1558 C CA . LYS A 1 196 ? -8.416 -3.708 3.582 1.00 80.31 196 LYS A CA 1
ATOM 1559 C C . LYS A 1 196 ? -9.648 -2.990 4.106 1.00 80.31 196 LYS A C 1
ATOM 1561 O O . LYS A 1 196 ? -10.544 -3.655 4.610 1.00 80.31 196 LYS A O 1
ATOM 1566 N N . TYR A 1 197 ? -9.714 -1.677 3.974 1.00 82.25 197 TYR A N 1
ATOM 1567 C CA . TYR A 1 197 ? -10.912 -0.903 4.226 1.00 82.25 197 TYR A CA 1
ATOM 1568 C C . TYR A 1 197 ? -11.184 0.088 3.102 1.00 82.25 197 TYR A C 1
ATOM 1570 O O . TYR A 1 197 ? -10.280 0.519 2.389 1.00 82.25 197 TYR A O 1
ATOM 1578 N N . GLU A 1 198 ? -12.450 0.446 2.973 1.00 81.44 198 GLU A N 1
ATOM 1579 C CA . GLU A 1 198 ? -12.922 1.550 2.153 1.00 81.44 198 GLU A CA 1
ATOM 1580 C C . GLU A 1 198 ? -13.831 2.424 3.018 1.00 81.44 198 GLU A C 1
ATOM 1582 O O . GLU A 1 198 ? -14.660 1.899 3.767 1.00 81.44 198 GLU A O 1
ATOM 1587 N N . LEU A 1 199 ? -13.664 3.746 2.941 1.00 76.06 199 LEU A N 1
ATOM 1588 C CA . LEU A 1 199 ? -14.646 4.669 3.500 1.00 76.06 199 LEU A CA 1
ATOM 1589 C C . LEU A 1 199 ? -15.710 4.980 2.459 1.00 76.06 199 LEU A C 1
ATOM 1591 O O . LEU A 1 199 ? -15.390 5.374 1.337 1.00 76.06 199 LEU A O 1
ATOM 1595 N N . THR A 1 200 ? -16.974 4.868 2.849 1.00 73.56 200 THR A N 1
ATOM 1596 C CA . THR A 1 200 ? -18.088 5.355 2.033 1.00 73.56 200 THR A CA 1
ATOM 1597 C C . THR A 1 200 ? -18.483 6.766 2.466 1.00 73.56 200 THR A C 1
ATOM 1599 O O . THR A 1 200 ? -18.193 7.205 3.580 1.00 73.56 200 THR A O 1
ATOM 1602 N N . GLY A 1 201 ? -19.173 7.495 1.584 1.00 58.00 201 GLY A N 1
ATOM 1603 C CA . GLY A 1 201 ? -19.640 8.859 1.862 1.00 58.00 201 GLY A CA 1
ATOM 1604 C C . GLY A 1 201 ? -20.655 8.982 3.009 1.00 58.00 201 GLY A C 1
ATOM 1605 O O . GLY A 1 201 ? -20.969 10.101 3.403 1.00 58.00 201 GLY A O 1
ATOM 1606 N N . ASP A 1 202 ? -21.134 7.861 3.557 1.00 73.25 202 ASP A N 1
ATOM 1607 C CA . ASP A 1 202 ? -22.160 7.790 4.604 1.00 73.25 202 ASP A CA 1
ATOM 1608 C C . ASP A 1 202 ? -21.571 7.511 6.003 1.00 73.25 202 ASP A C 1
ATOM 1610 O O . ASP A 1 202 ? -22.255 6.992 6.884 1.00 73.25 202 ASP A O 1
ATOM 1614 N N . ASN A 1 203 ? -20.297 7.861 6.223 1.00 82.31 203 ASN A N 1
ATOM 1615 C CA . ASN A 1 203 ? -19.542 7.549 7.442 1.00 82.31 203 ASN A CA 1
ATOM 1616 C C . ASN A 1 203 ? -19.502 6.044 7.751 1.00 82.31 203 ASN A C 1
ATOM 1618 O O . ASN A 1 203 ? -19.642 5.633 8.906 1.00 82.31 203 ASN A O 1
ATOM 1622 N N . GLU A 1 204 ? -19.305 5.207 6.732 1.00 86.81 204 GLU A N 1
ATOM 1623 C CA . GLU A 1 204 ? -19.084 3.777 6.936 1.00 86.81 204 GLU A CA 1
ATOM 1624 C C . GLU A 1 204 ? -17.653 3.375 6.592 1.00 86.81 204 GLU A C 1
ATOM 1626 O O . GLU A 1 204 ? -17.069 3.858 5.625 1.00 86.81 204 GLU A O 1
ATOM 1631 N N . ILE A 1 205 ? -17.117 2.438 7.370 1.00 86.81 205 ILE A N 1
ATOM 1632 C CA . ILE A 1 205 ? -15.871 1.724 7.113 1.00 86.81 205 ILE A CA 1
ATOM 1633 C C . ILE A 1 205 ? -16.235 0.313 6.670 1.00 86.81 205 ILE A C 1
ATOM 1635 O O . ILE A 1 205 ? -16.770 -0.482 7.450 1.00 86.81 205 ILE A O 1
ATOM 1639 N N . HIS A 1 206 ? -15.932 -0.006 5.419 1.00 86.81 206 HIS A N 1
ATOM 1640 C CA . HIS A 1 206 ? -16.120 -1.328 4.833 1.00 86.81 206 HIS A CA 1
ATOM 1641 C C . HIS A 1 206 ? -14.802 -2.075 4.890 1.00 86.81 206 HIS A C 1
ATOM 1643 O O . HIS A 1 206 ? -13.935 -1.864 4.053 1.00 86.81 206 HIS A O 1
ATOM 1649 N N . MET A 1 207 ? -14.635 -2.944 5.880 1.00 83.88 207 MET A N 1
ATOM 1650 C CA . MET A 1 207 ? -13.428 -3.749 6.038 1.00 83.88 207 MET A CA 1
ATOM 1651 C C . MET A 1 207 ? -13.567 -5.087 5.326 1.00 83.88 207 MET A C 1
ATOM 1653 O O . MET A 1 207 ? -14.486 -5.847 5.608 1.00 83.88 207 MET A O 1
ATOM 1657 N N . VAL A 1 208 ? -12.640 -5.407 4.436 1.00 76.94 208 VAL A N 1
ATOM 1658 C CA . VAL A 1 208 ? -12.614 -6.633 3.641 1.00 76.94 208 VAL A CA 1
ATOM 1659 C C . VAL A 1 208 ? -11.590 -7.597 4.241 1.00 76.94 208 VAL A C 1
ATOM 1661 O O . VAL A 1 208 ? -10.397 -7.289 4.303 1.00 76.94 208 VAL A O 1
ATOM 1664 N N . ILE A 1 209 ? -12.064 -8.769 4.675 1.00 64.50 209 ILE A N 1
ATOM 1665 C CA . ILE A 1 209 ? -11.224 -9.864 5.192 1.00 64.50 209 ILE A CA 1
ATOM 1666 C C . ILE A 1 209 ? -10.814 -10.794 4.039 1.00 64.50 209 ILE A C 1
ATOM 1668 O O . ILE A 1 209 ? -9.666 -11.224 3.961 1.00 64.50 209 ILE A O 1
ATOM 1672 N N . ASP A 1 210 ? -11.744 -11.076 3.121 1.00 57.47 210 ASP A N 1
ATOM 1673 C CA . ASP A 1 210 ? -11.531 -11.834 1.884 1.00 57.47 210 ASP A CA 1
ATOM 1674 C C . ASP A 1 210 ? -12.538 -11.395 0.798 1.00 57.47 210 ASP A C 1
ATOM 1676 O O . ASP A 1 210 ? -13.366 -10.518 1.036 1.00 57.47 210 ASP A O 1
ATOM 1680 N N . SER A 1 211 ? -12.504 -11.996 -0.399 1.00 48.53 211 SER A N 1
ATOM 1681 C CA . SER A 1 211 ? -13.382 -11.624 -1.530 1.00 48.53 211 SER A CA 1
ATOM 1682 C C . SER A 1 211 ? -14.891 -11.764 -1.269 1.00 48.53 211 SER A C 1
ATOM 1684 O O . SER A 1 211 ? -15.692 -11.390 -2.123 1.00 48.53 211 SER A O 1
ATOM 1686 N N . THR A 1 212 ? -15.289 -12.356 -0.143 1.00 46.31 212 THR A N 1
ATOM 1687 C CA . THR A 1 212 ? -16.679 -12.692 0.193 1.00 46.31 212 THR A CA 1
ATOM 1688 C C . THR A 1 212 ? -17.137 -12.172 1.553 1.00 46.31 212 THR A C 1
ATOM 1690 O O . THR A 1 212 ? -18.340 -12.023 1.758 1.00 46.31 212 THR A O 1
ATOM 1693 N N . ASN A 1 213 ? -16.212 -11.881 2.468 1.00 57.94 213 ASN A N 1
ATOM 1694 C CA . ASN A 1 213 ? -16.503 -11.482 3.837 1.00 57.94 213 ASN A CA 1
ATOM 1695 C C . ASN A 1 213 ? -16.042 -10.046 4.088 1.00 57.94 213 ASN A C 1
ATOM 1697 O O . ASN A 1 213 ? -14.843 -9.746 4.068 1.00 57.94 213 ASN A O 1
ATOM 1701 N N . SER A 1 214 ? -17.009 -9.179 4.386 1.00 74.00 214 SER A N 1
ATOM 1702 C CA . SER A 1 214 ? -16.767 -7.812 4.829 1.00 74.00 214 SER A CA 1
ATOM 1703 C C . SER A 1 214 ? -17.403 -7.537 6.190 1.00 74.00 214 SER A C 1
ATOM 1705 O O . SER A 1 214 ? -18.449 -8.083 6.549 1.00 74.00 214 SER A O 1
ATOM 1707 N N . MET A 1 215 ? -16.748 -6.682 6.966 1.00 83.94 215 MET A N 1
ATOM 1708 C CA . MET A 1 215 ? -17.288 -6.092 8.178 1.00 83.94 215 MET A CA 1
ATOM 1709 C C . MET A 1 215 ? -17.571 -4.628 7.890 1.00 83.94 215 MET A C 1
ATOM 1711 O O . MET A 1 215 ? -16.659 -3.869 7.584 1.00 83.94 215 MET A O 1
ATOM 1715 N N . VAL A 1 216 ? -18.833 -4.239 8.003 1.00 87.94 216 VAL A N 1
ATOM 1716 C CA . VAL A 1 216 ? -19.248 -2.852 7.802 1.00 87.94 216 VAL A CA 1
ATOM 1717 C C . VAL A 1 216 ? -19.522 -2.237 9.162 1.00 87.94 216 VAL A C 1
ATOM 1719 O O . VAL A 1 216 ? -20.256 -2.821 9.964 1.00 87.94 216 VAL A O 1
ATOM 1722 N N . PHE A 1 217 ? -18.916 -1.085 9.424 1.00 91.00 217 PHE A N 1
ATOM 1723 C CA . PHE A 1 217 ? -19.164 -0.282 10.615 1.00 91.00 217 PHE A CA 1
ATOM 1724 C C . PHE A 1 217 ? -19.543 1.128 10.205 1.00 91.00 217 PHE A C 1
ATOM 1726 O O . PHE A 1 217 ? -18.869 1.712 9.368 1.00 91.00 217 PHE A O 1
ATOM 1733 N N . THR A 1 218 ? -20.548 1.706 10.844 1.00 93.06 218 THR A N 1
ATOM 1734 C CA . THR A 1 218 ? -20.667 3.162 10.913 1.00 93.06 218 THR A CA 1
ATOM 1735 C C . THR A 1 218 ? -19.602 3.684 11.867 1.00 93.06 218 THR A C 1
ATOM 1737 O O . THR A 1 218 ? -19.371 3.067 12.913 1.00 93.06 218 THR A O 1
ATOM 1740 N N . TYR A 1 219 ? -18.969 4.804 11.538 1.00 91.88 219 TYR A N 1
ATOM 1741 C CA . TYR A 1 219 ? -17.984 5.433 12.406 1.00 91.88 219 TYR A CA 1
ATOM 1742 C C . TYR A 1 219 ? -18.389 6.841 12.830 1.00 91.88 219 TYR A C 1
ATOM 1744 O O . TYR A 1 219 ? -19.059 7.574 12.104 1.00 91.88 219 TYR A O 1
ATOM 1752 N N . GLU A 1 220 ? -17.920 7.229 14.008 1.00 92.50 220 GLU A N 1
ATOM 1753 C CA . GLU A 1 220 ? -17.970 8.596 14.511 1.00 92.50 220 GLU A CA 1
ATOM 1754 C C . GLU A 1 220 ? -16.609 8.938 15.118 1.00 92.50 220 GLU A C 1
ATOM 1756 O O . GLU A 1 220 ? -16.059 8.158 15.900 1.00 92.50 220 GLU A O 1
ATOM 1761 N N . ILE A 1 221 ? -16.067 10.103 14.761 1.00 89.81 221 ILE A N 1
ATOM 1762 C CA . ILE A 1 221 ? -14.863 10.657 15.382 1.00 89.81 221 ILE A CA 1
ATOM 1763 C C . ILE A 1 221 ? -15.248 11.954 16.076 1.00 89.81 221 ILE A C 1
ATOM 1765 O O . ILE A 1 221 ? -15.720 12.896 15.439 1.00 89.81 221 ILE A O 1
ATOM 1769 N N . SER A 1 222 ? -15.026 11.998 17.385 1.00 88.75 222 SER A N 1
ATOM 1770 C CA . SER A 1 222 ? -15.231 13.184 18.209 1.00 88.75 222 SER A CA 1
ATOM 1771 C C . SER A 1 222 ? -13.998 13.416 19.071 1.00 88.75 222 SER A C 1
ATOM 1773 O O . SER A 1 222 ? -13.721 12.643 19.989 1.00 88.75 222 SER A O 1
ATOM 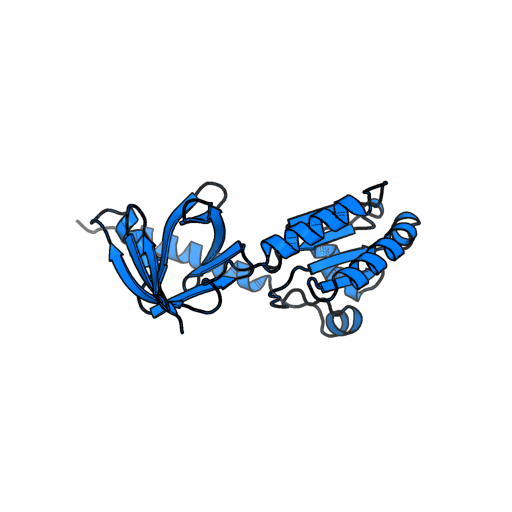1775 N N . GLU A 1 223 ? -13.280 14.505 18.794 1.00 86.81 223 GLU A N 1
ATOM 1776 C CA . GLU A 1 223 ? -12.013 14.859 19.444 1.00 86.81 223 GLU A CA 1
ATOM 1777 C C . GLU A 1 223 ? -11.015 13.688 19.403 1.00 86.81 223 GLU A C 1
ATOM 1779 O O . GLU A 1 223 ? -10.508 13.343 18.341 1.00 86.81 223 GLU A O 1
ATOM 1784 N N . ASN A 1 224 ? -10.772 13.050 20.549 1.00 91.69 224 ASN A N 1
ATOM 1785 C CA . ASN A 1 224 ? -9.848 11.930 20.694 1.00 91.69 224 ASN A CA 1
ATOM 1786 C C . ASN A 1 224 ? -10.574 10.589 20.833 1.00 91.69 224 ASN A C 1
ATOM 1788 O O . ASN A 1 224 ? -9.988 9.649 21.352 1.00 91.69 224 ASN A O 1
ATOM 1792 N N . THR A 1 225 ? -11.845 10.492 20.439 1.00 93.81 225 THR A N 1
ATOM 1793 C CA . THR A 1 225 ? -12.626 9.248 20.515 1.00 93.81 225 THR A CA 1
ATOM 1794 C C . THR A 1 225 ? -13.068 8.808 19.125 1.00 93.81 225 THR A C 1
ATOM 1796 O O . THR A 1 225 ? -13.742 9.560 18.424 1.00 93.81 225 THR A O 1
ATOM 1799 N N . LEU A 1 226 ? -12.732 7.571 18.768 1.00 94.38 226 LEU A N 1
ATOM 1800 C CA . LEU A 1 226 ? -13.261 6.841 17.622 1.00 94.38 226 LEU A CA 1
ATOM 1801 C C . LEU A 1 226 ? -14.315 5.852 18.122 1.00 94.38 226 LEU A C 1
ATOM 1803 O O . LEU A 1 226 ? -14.044 5.015 18.988 1.00 94.38 226 LEU A O 1
ATOM 1807 N N . ILE A 1 227 ? -15.515 5.926 17.560 1.00 94.75 227 ILE A N 1
ATOM 1808 C CA . ILE A 1 227 ? -16.590 4.966 17.796 1.00 94.75 227 ILE A CA 1
ATOM 1809 C C . ILE A 1 227 ? -16.833 4.214 16.493 1.00 94.75 227 ILE A C 1
ATOM 1811 O O . ILE A 1 227 ? -17.101 4.833 15.469 1.00 94.75 227 ILE A O 1
ATOM 1815 N N . LEU A 1 228 ? -16.751 2.886 16.537 1.00 93.94 228 LEU A N 1
ATOM 1816 C CA . LEU A 1 228 ? -17.134 2.003 15.437 1.00 93.94 228 LEU A CA 1
ATOM 1817 C C . LEU A 1 228 ? -18.347 1.190 15.870 1.00 93.94 228 LEU A C 1
ATOM 1819 O O . LEU A 1 228 ? -18.308 0.478 16.873 1.00 93.94 228 LEU A O 1
ATOM 1823 N N . GLU A 1 229 ? -19.424 1.256 15.105 1.00 94.25 229 GLU A N 1
ATOM 1824 C CA . GLU A 1 229 ? -20.684 0.605 15.437 1.00 94.25 229 GLU A CA 1
ATOM 1825 C C . GLU A 1 229 ? -21.210 -0.219 14.262 1.00 94.25 229 GLU A C 1
ATOM 1827 O O . GLU A 1 229 ? -21.184 0.210 13.115 1.00 94.25 229 GLU A O 1
ATOM 1832 N N . ASN A 1 230 ? -21.705 -1.424 14.536 1.00 91.00 230 ASN A N 1
ATOM 1833 C CA . ASN A 1 230 ? -22.463 -2.207 13.562 1.00 91.00 230 ASN A CA 1
ATOM 1834 C C . ASN A 1 230 ? -23.657 -2.902 14.234 1.00 91.00 230 ASN A C 1
ATOM 1836 O O . ASN A 1 230 ? -24.006 -2.606 15.380 1.00 91.00 230 ASN A O 1
ATOM 1840 N N . ASN A 1 231 ? -24.311 -3.837 13.542 1.00 89.00 231 ASN A N 1
ATOM 1841 C CA . ASN A 1 231 ? -25.473 -4.558 14.080 1.00 89.00 231 ASN A CA 1
ATOM 1842 C C . ASN A 1 231 ? -25.157 -5.466 15.286 1.00 89.00 231 ASN A C 1
ATOM 1844 O O . ASN A 1 231 ? -26.073 -5.881 15.993 1.00 89.00 231 ASN A O 1
ATOM 1848 N N . PHE A 1 232 ? -23.885 -5.782 15.532 1.00 89.31 232 PHE A N 1
ATOM 1849 C CA . PHE A 1 232 ? -23.444 -6.782 16.503 1.00 89.31 232 PHE A CA 1
ATOM 1850 C C . PHE A 1 232 ? -22.646 -6.204 17.671 1.00 89.31 232 PHE A C 1
ATOM 1852 O O . PHE A 1 232 ? -22.681 -6.800 18.752 1.00 89.31 232 PHE A O 1
ATOM 1859 N N . VAL A 1 233 ? -21.933 -5.092 17.474 1.00 92.19 233 VAL A N 1
ATOM 1860 C CA . VAL A 1 233 ? -20.991 -4.538 18.455 1.00 92.19 233 VAL A CA 1
ATOM 1861 C C . VAL A 1 233 ? -20.876 -3.011 18.356 1.00 92.19 233 VAL A C 1
ATOM 1863 O O . VAL A 1 233 ? -21.108 -2.426 17.297 1.00 92.19 233 VAL A O 1
ATOM 1866 N N . ILE A 1 234 ? -20.499 -2.384 19.471 1.00 94.69 234 ILE A N 1
ATOM 1867 C CA . ILE A 1 234 ? -20.009 -1.005 19.561 1.00 94.69 234 ILE A CA 1
ATOM 1868 C C . ILE A 1 234 ? -18.584 -1.061 20.110 1.00 94.69 234 ILE A C 1
ATOM 1870 O O . ILE A 1 234 ? -18.360 -1.559 21.213 1.00 94.69 234 ILE A O 1
ATOM 1874 N N . VAL A 1 235 ? -17.627 -0.541 19.357 1.00 94.38 235 VAL A N 1
ATOM 1875 C CA . VAL A 1 235 ? -16.230 -0.389 19.760 1.00 94.38 235 VAL A CA 1
ATOM 1876 C C . VAL A 1 235 ? -15.986 1.088 20.024 1.00 94.38 235 VAL A C 1
ATOM 1878 O O . VAL A 1 235 ? -16.339 1.931 19.204 1.00 94.38 235 VAL A O 1
ATOM 1881 N N . LYS A 1 236 ? -15.379 1.405 21.163 1.00 95.81 236 LYS A N 1
ATOM 1882 C CA . LYS A 1 236 ? -14.874 2.746 21.461 1.00 95.81 236 LYS A CA 1
ATOM 1883 C C . LYS A 1 236 ? -13.373 2.665 21.636 1.00 95.81 236 LYS A C 1
ATOM 1885 O O . LYS A 1 236 ? -12.897 1.810 22.388 1.00 95.81 236 LYS A O 1
ATOM 1890 N N . ALA A 1 237 ? -12.659 3.559 20.977 1.00 96.06 237 ALA A N 1
ATOM 1891 C CA . ALA A 1 237 ? -11.218 3.679 21.058 1.00 96.06 237 ALA A CA 1
ATOM 1892 C C . ALA A 1 237 ? -10.821 5.141 21.264 1.00 96.06 237 ALA A C 1
ATOM 1894 O O . ALA A 1 237 ? -11.495 6.039 20.764 1.00 96.06 237 ALA A O 1
ATOM 1895 N N . ASN A 1 238 ? -9.735 5.370 21.994 1.00 95.75 238 ASN A N 1
ATOM 1896 C CA . ASN A 1 238 ? -9.207 6.705 22.241 1.00 95.75 238 ASN A CA 1
ATOM 1897 C C . ASN A 1 238 ? -7.884 6.899 21.505 1.00 95.75 238 ASN A C 1
ATOM 1899 O O . ASN A 1 238 ? -7.075 5.976 21.462 1.00 95.75 238 ASN A O 1
ATOM 1903 N N . LYS A 1 239 ? -7.666 8.094 20.959 1.00 93.12 239 LYS A N 1
ATOM 1904 C CA . LYS A 1 239 ? -6.406 8.473 20.315 1.00 93.12 239 LYS A CA 1
ATOM 1905 C C . LYS A 1 239 ? -5.286 8.530 21.358 1.00 93.12 239 LYS A C 1
ATOM 1907 O O . LYS A 1 239 ? -5.499 9.074 22.446 1.00 93.12 239 LYS A O 1
ATOM 1912 N N . GLU A 1 240 ? -4.141 7.941 21.027 1.00 85.12 240 GLU A N 1
ATOM 1913 C CA . GLU A 1 240 ? -2.914 7.968 21.844 1.00 85.12 240 GLU A CA 1
ATOM 1914 C C . GLU A 1 240 ? -2.117 9.265 21.721 1.00 85.12 240 GLU A C 1
ATOM 1916 O O . GLU A 1 240 ? -2.090 9.857 20.616 1.00 85.12 240 GLU A O 1
#

Secondary structure (DSSP, 8-state):
----THHHHHHHHHHHHHHHHHHTT-----HHHHHHH---TT---SS-EEEEEE-SSHHHHHHHHHHHHHHHHHTTTSEEEEEETTSGGGHHHHHHTT--SGGG-SEEEEE-TTS-EEEEEES-SS--HHHHHHHHHHHHHHT-PPTT--SEEEEEEEEESSSSHHHHHHHHHS-TT-EEEEETTTEEEETTEEEEEEEETTTEEEEESSSS-EEEEEEEEETTEEEEE-SSEEEEEEE-